Protein AF-A0A9C6T854-F1 (afdb_monomer)

Sequence (214 aa):
MSLVKNEKFYYVERGFLSQPEISPSEYARANKELSGSLHLITQLRAKQKEIDGLKSLVVECSGDKDMINMATEEMRQAIEEERRLQHLLLKSLLPKDGADERNCILEVRAGTGGEKASLFAMDIFKMYEKYAHKNGWKFEVVDIAQSDLKGYKRVPVTEKSGRVHSSAVSVAILPQADEVDVQLKNEDLKIDTYRSSGSGGQHANTTNSAVRTS

Radius of gyration: 30.91 Å; Cα contacts (8 Å, |Δi|>4): 147; chains: 1; bounding box: 69×65×92 Å

pLDDT: mean 75.17, std 16.65, range [28.41, 94.31]

Mean predicted aligned error: 16.42 Å

Organism: Arachis duranensis (NCBI:txid130453)

InterPro domains:
  IPR000352 Peptide chain release factor class I [PF00472] (178-212)
  IPR005139 Peptide chain release factor [PF03462] (25-155)
  IPR00513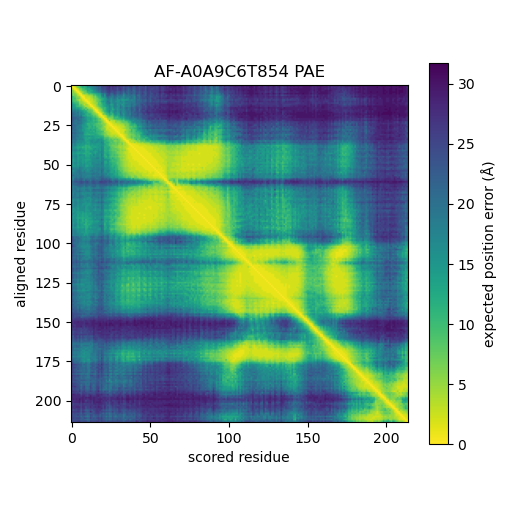9 Peptide chain release factor [SM00937] (56-159)
  IPR045853 Peptide chain release factor class I superfamily [SSF75620] (26-212)
  IPR050057 Prokaryotic/Mitochondrial Release Factor [PTHR43804] (17-212)

Secondary structure (DSSP, 8-state):
------HHHHHHHHHSSS-S---HHHHHHHHHHHHHHHHHHHHHHHHHHHHHHHHHHHHHTTT-HHHHHHHHHHHHHHHHHHHHHHHHHHHHHS---TTTTS-EEEEEEE-TTHHHHHHHHHHHHHHHHHHHHHTT-----------S-----SS-TT-TT-------EEEEEEEPPP-------GGG--EEEE---SS--TTTTTS--EEEE-

Solvent-accessible surface area (backbone atoms only — not comparable to full-atom values): 13320 Å² total; per-residue (Å²): 133,94,85,77,88,47,73,65,61,53,46,58,62,56,60,71,76,67,54,97,83,67,51,75,67,54,52,53,49,50,51,59,63,45,52,68,46,51,58,43,51,53,53,39,53,52,38,52,52,52,42,52,50,38,51,50,48,49,64,73,44,74,84,43,68,67,60,38,51,52,42,49,52,53,38,52,54,41,52,54,50,38,53,52,40,51,52,51,41,53,60,67,70,48,78,88,52,90,57,77,84,45,61,67,47,78,45,72,42,55,46,55,48,60,72,61,5,46,54,49,28,52,52,52,50,53,49,50,53,52,49,33,53,74,72,71,43,89,82,82,85,88,82,80,91,82,72,98,76,89,79,94,64,103,52,70,90,86,53,93,80,76,73,90,79,81,59,37,61,48,77,49,80,41,66,58,77,78,88,72,86,78,78,83,50,73,90,75,48,46,77,48,74,37,60,54,88,72,99,62,61,78,66,40,80,72,38,67,78,30,75,48,79,89

Structure (mmCIF, N/CA/C/O backbone):
data_AF-A0A9C6T854-F1
#
_entry.id  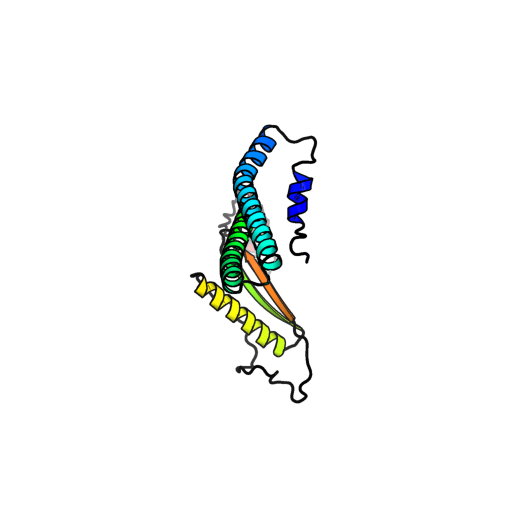 AF-A0A9C6T854-F1
#
loop_
_atom_site.group_PDB
_atom_site.id
_atom_site.type_symbol
_atom_site.label_atom_id
_atom_site.label_alt_id
_atom_site.label_comp_id
_atom_site.label_asym_id
_atom_site.label_entity_id
_atom_site.label_seq_id
_atom_site.pdbx_PDB_ins_code
_atom_site.Cartn_x
_atom_site.Cartn_y
_atom_site.Cartn_z
_atom_site.occupancy
_atom_site.B_iso_or_equiv
_atom_site.auth_seq_id
_atom_site.auth_comp_id
_ato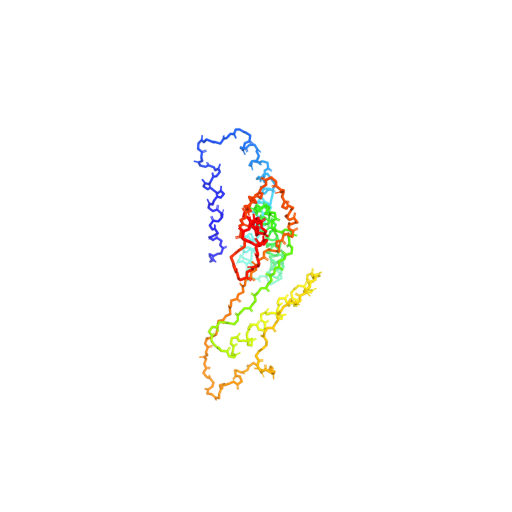m_site.auth_asym_id
_atom_site.auth_atom_id
_atom_site.pdbx_PDB_model_num
ATOM 1 N N . MET A 1 1 ? 0.880 7.503 20.961 1.00 28.41 1 MET A N 1
ATOM 2 C CA . MET A 1 1 ? 2.307 7.182 20.753 1.00 28.41 1 MET A CA 1
ATOM 3 C C . MET A 1 1 ? 2.596 7.277 19.261 1.00 28.41 1 MET A C 1
ATOM 5 O O . MET A 1 1 ? 2.148 6.437 18.502 1.00 28.41 1 MET A O 1
ATOM 9 N N . SER A 1 2 ? 3.206 8.403 18.878 1.00 40.22 2 SER A N 1
ATOM 10 C CA . SER A 1 2 ? 3.933 8.715 17.636 1.00 40.22 2 SER A CA 1
ATOM 11 C C . SER A 1 2 ? 3.763 7.779 16.427 1.00 40.22 2 SER A C 1
ATOM 13 O O . SER A 1 2 ? 4.655 6.994 16.119 1.00 40.22 2 SER A O 1
ATOM 15 N N . LEU A 1 3 ? 2.695 7.967 15.661 1.00 32.66 3 LEU A N 1
ATOM 16 C CA . LEU A 1 3 ? 2.641 7.578 14.254 1.00 32.66 3 LEU A CA 1
ATOM 17 C C . LEU A 1 3 ? 2.043 8.761 13.506 1.00 32.66 3 LEU A C 1
ATOM 19 O O . LEU A 1 3 ? 0.835 8.908 13.494 1.00 32.66 3 LEU A O 1
ATOM 23 N N . VAL A 1 4 ? 2.921 9.659 13.061 1.00 37.66 4 VAL A N 1
ATOM 24 C CA . VAL A 1 4 ? 2.891 10.536 11.868 1.00 37.66 4 VAL A CA 1
ATOM 25 C C . VAL A 1 4 ? 3.876 11.682 12.163 1.00 37.66 4 VAL A C 1
ATOM 27 O O . VAL A 1 4 ? 3.538 12.856 12.211 1.00 37.66 4 VAL A O 1
ATOM 30 N N . LYS A 1 5 ? 5.150 11.336 12.383 1.00 39.31 5 LYS A N 1
ATOM 31 C CA . LYS A 1 5 ? 6.260 12.226 12.013 1.00 39.31 5 LYS A CA 1
ATOM 32 C C . LYS A 1 5 ? 6.581 11.932 10.547 1.00 39.31 5 LYS A C 1
ATOM 34 O O . LYS A 1 5 ? 7.645 11.418 10.235 1.00 39.31 5 LYS A O 1
ATOM 39 N N . ASN A 1 6 ? 5.604 12.139 9.663 1.00 38.19 6 ASN A N 1
ATOM 40 C CA . ASN A 1 6 ? 5.854 12.054 8.229 1.00 38.19 6 ASN A CA 1
ATOM 41 C C . ASN A 1 6 ? 6.597 13.328 7.841 1.00 38.19 6 ASN A C 1
ATOM 43 O O . ASN A 1 6 ? 6.058 14.421 8.003 1.00 38.19 6 ASN A O 1
ATOM 47 N N . GLU A 1 7 ? 7.806 13.196 7.305 1.00 39.06 7 GLU A N 1
ATOM 48 C CA . GLU A 1 7 ? 8.585 14.316 6.761 1.00 39.06 7 GLU A CA 1
ATOM 49 C C . GLU A 1 7 ? 7.770 15.151 5.752 1.00 39.06 7 GLU A C 1
ATOM 51 O O . GLU A 1 7 ? 7.963 16.359 5.652 1.00 39.06 7 GLU A O 1
ATOM 56 N N . LYS A 1 8 ? 6.762 14.555 5.095 1.00 42.97 8 LYS A N 1
ATOM 57 C CA . LYS A 1 8 ? 5.822 15.259 4.207 1.00 42.97 8 LYS A CA 1
ATOM 58 C C . LYS A 1 8 ? 4.843 16.210 4.918 1.00 42.97 8 LYS A C 1
ATOM 60 O O . LYS A 1 8 ? 4.498 17.233 4.336 1.00 42.97 8 LYS A O 1
ATOM 65 N N . PHE A 1 9 ? 4.437 15.938 6.165 1.00 41.31 9 PHE A N 1
ATOM 66 C CA . PHE A 1 9 ? 3.596 16.870 6.942 1.00 41.31 9 PHE A CA 1
ATOM 67 C C . PHE A 1 9 ? 4.352 18.184 7.198 1.00 41.31 9 PHE A C 1
ATOM 69 O O . PHE A 1 9 ? 3.793 19.265 7.036 1.00 41.31 9 PHE A O 1
ATOM 76 N N . TYR A 1 10 ? 5.658 18.088 7.474 1.00 39.94 10 TYR A N 1
ATOM 77 C CA . TYR A 1 10 ? 6.538 19.249 7.617 1.00 39.94 10 TYR A CA 1
ATOM 78 C C . TYR A 1 10 ? 6.768 20.006 6.300 1.00 39.94 10 TYR A C 1
ATOM 80 O O . TYR A 1 10 ? 6.941 21.222 6.340 1.00 39.94 10 TYR A O 1
ATOM 88 N N . TYR A 1 11 ? 6.751 19.328 5.147 1.00 43.03 11 TYR A N 1
ATOM 89 C CA . TYR A 1 11 ? 6.881 19.979 3.835 1.00 43.03 11 TYR A CA 1
ATOM 90 C C . TYR A 1 11 ? 5.675 20.857 3.488 1.00 43.03 11 TYR A C 1
ATOM 92 O O . TYR A 1 11 ? 5.859 21.944 2.948 1.00 43.03 11 TYR A O 1
ATOM 100 N N . VAL A 1 12 ? 4.455 20.431 3.826 1.00 45.56 12 VAL A N 1
ATOM 101 C CA . VAL A 1 12 ? 3.246 21.237 3.584 1.00 45.56 12 VAL A CA 1
ATOM 102 C C . VAL A 1 12 ? 3.167 22.415 4.564 1.00 45.56 12 VAL A C 1
ATOM 104 O O . VAL A 1 12 ? 2.885 23.535 4.146 1.00 45.56 12 VAL A O 1
ATOM 107 N N . GLU A 1 13 ? 3.498 22.199 5.843 1.00 41.31 13 GLU A N 1
ATOM 108 C CA . GLU A 1 13 ? 3.490 23.258 6.867 1.00 41.31 13 GLU A CA 1
ATOM 109 C C . GLU A 1 13 ? 4.592 24.316 6.661 1.00 41.31 13 GLU A C 1
ATOM 111 O O . GLU A 1 13 ? 4.326 25.505 6.827 1.00 41.31 13 GLU A O 1
ATOM 116 N N . ARG A 1 14 ? 5.821 23.918 6.282 1.00 41.47 14 ARG A N 1
ATOM 117 C CA . ARG A 1 14 ? 6.957 24.851 6.105 1.00 41.47 14 ARG A CA 1
ATOM 118 C C . ARG A 1 14 ? 7.181 25.325 4.670 1.00 41.47 14 ARG A C 1
ATOM 120 O O . ARG A 1 14 ? 7.785 26.376 4.480 1.00 41.47 14 ARG A O 1
ATOM 127 N N . GLY A 1 15 ? 6.757 24.562 3.663 1.00 44.84 15 GLY A N 1
ATOM 128 C CA . GLY A 1 15 ? 7.054 24.859 2.258 1.00 44.84 15 GLY A CA 1
ATOM 129 C C . GLY A 1 15 ? 6.144 25.920 1.645 1.00 44.84 15 GLY A C 1
ATOM 130 O O . GLY A 1 15 ? 6.621 26.743 0.875 1.00 44.84 15 GLY A O 1
ATOM 131 N N . PHE A 1 16 ? 4.859 25.939 2.019 1.00 43.56 16 PHE A N 1
ATOM 132 C CA . PHE A 1 16 ? 3.847 26.779 1.359 1.00 43.56 16 PHE A CA 1
ATOM 133 C C . PHE A 1 16 ? 3.324 27.955 2.192 1.00 43.56 16 PHE A C 1
ATOM 135 O O . PHE A 1 16 ? 2.753 28.878 1.631 1.00 43.56 16 PHE A O 1
ATOM 142 N N . LEU A 1 17 ? 3.489 27.957 3.517 1.00 42.47 17 LEU A N 1
ATOM 143 C CA . LEU A 1 17 ? 2.963 29.034 4.375 1.00 42.47 17 LEU A CA 1
ATOM 144 C C . LEU A 1 17 ? 4.050 29.974 4.914 1.00 42.47 17 LEU A C 1
ATOM 146 O O . LEU A 1 17 ? 3.732 30.981 5.539 1.00 42.47 17 LEU A O 1
ATOM 150 N N . SER A 1 18 ? 5.330 29.661 4.684 1.00 44.03 18 SER A N 1
ATOM 151 C CA . SER A 1 18 ? 6.473 30.412 5.230 1.00 44.03 18 SER A CA 1
ATOM 152 C C . SER A 1 18 ? 7.366 31.060 4.168 1.00 44.03 18 SER A C 1
ATOM 154 O O . SER A 1 18 ? 8.373 31.668 4.527 1.00 44.03 18 SER A O 1
ATOM 156 N N . GLN A 1 19 ? 7.033 30.939 2.878 1.00 47.44 19 GLN A N 1
ATOM 157 C CA . GLN A 1 19 ? 7.789 31.592 1.809 1.00 47.44 19 GLN A CA 1
ATOM 158 C C . GLN A 1 19 ? 7.191 32.978 1.507 1.00 47.44 19 GLN A C 1
ATOM 160 O O . GLN A 1 19 ? 6.014 33.061 1.160 1.00 47.44 19 GLN A O 1
ATOM 165 N N . PRO A 1 20 ? 7.968 34.071 1.629 1.00 50.12 20 PRO A N 1
ATOM 166 C CA . PRO A 1 20 ? 7.482 35.436 1.401 1.00 50.12 20 PRO A CA 1
ATOM 167 C C . PRO A 1 20 ? 7.221 35.787 -0.080 1.00 50.12 20 PRO A C 1
ATOM 169 O O . PRO A 1 20 ? 6.776 36.893 -0.364 1.00 50.12 20 PRO A O 1
ATOM 172 N N . GLU A 1 21 ? 7.454 34.860 -1.014 1.00 49.59 21 GLU A N 1
ATOM 173 C CA . GLU A 1 21 ? 7.415 35.064 -2.474 1.00 49.59 21 GLU A CA 1
ATOM 174 C C . GLU A 1 21 ? 6.460 34.056 -3.149 1.00 49.59 21 GLU A C 1
ATOM 176 O O . GLU A 1 21 ? 6.841 33.340 -4.069 1.00 49.59 21 GLU A O 1
ATOM 181 N N . ILE A 1 22 ? 5.217 33.929 -2.669 1.00 54.56 22 ILE A N 1
ATOM 182 C CA . ILE A 1 22 ? 4.202 33.102 -3.347 1.00 54.56 22 ILE A CA 1
ATOM 183 C C . ILE A 1 22 ? 3.337 34.004 -4.218 1.00 54.56 22 ILE A C 1
ATOM 185 O O . ILE A 1 22 ? 2.685 34.934 -3.739 1.00 54.56 22 ILE A O 1
ATOM 189 N N . SER A 1 23 ? 3.315 33.704 -5.515 1.00 63.16 23 SER A N 1
ATOM 190 C CA . SER A 1 23 ? 2.462 34.377 -6.491 1.00 63.16 23 SER A CA 1
ATOM 191 C C . SER A 1 23 ? 0.982 34.302 -6.066 1.00 63.16 23 SER A C 1
ATOM 193 O O . SER A 1 23 ? 0.523 33.237 -5.640 1.00 63.16 23 SER A O 1
ATOM 195 N N . PRO A 1 24 ? 0.172 35.367 -6.242 1.00 58.12 24 PRO A N 1
ATOM 196 C CA . PRO A 1 24 ? -1.266 35.333 -5.947 1.00 58.12 24 PRO A CA 1
ATOM 197 C C . PRO A 1 24 ? -2.013 34.163 -6.616 1.00 58.12 24 PRO A C 1
ATOM 199 O O . PRO A 1 24 ? -2.989 33.649 -6.070 1.00 58.12 24 PRO A O 1
ATOM 202 N N . SER A 1 25 ? -1.526 33.702 -7.775 1.00 60.81 25 SER A N 1
ATOM 203 C CA . SER A 1 25 ? -2.039 32.530 -8.496 1.00 60.81 25 SER A CA 1
ATOM 204 C C . SER A 1 25 ? -1.729 31.210 -7.776 1.00 60.81 25 SER A C 1
ATOM 206 O O . SER A 1 25 ? -2.578 30.321 -7.711 1.00 60.81 25 SER A O 1
ATOM 208 N N . GLU A 1 26 ? -0.526 31.066 -7.222 1.00 55.47 26 GLU A N 1
ATOM 209 C CA . GLU A 1 26 ? -0.110 29.863 -6.490 1.00 55.47 26 GLU A CA 1
ATOM 210 C C . GLU A 1 26 ? -0.803 29.772 -5.129 1.00 55.47 26 GLU A C 1
ATOM 212 O O . GLU A 1 26 ? -1.256 28.694 -4.749 1.00 55.47 26 GLU A O 1
ATOM 217 N N . TYR A 1 27 ? -1.007 30.906 -4.452 1.00 57.09 27 TYR A N 1
ATOM 218 C CA . TYR A 1 27 ? -1.785 30.973 -3.214 1.00 57.09 27 TYR A CA 1
ATOM 219 C C . TYR A 1 27 ? -3.260 30.603 -3.441 1.00 57.09 27 TYR A C 1
ATOM 221 O O . TYR A 1 27 ? -3.843 29.821 -2.687 1.00 57.09 27 TYR A O 1
ATOM 229 N N . ALA A 1 28 ? -3.871 31.109 -4.519 1.00 56.75 28 ALA A N 1
ATOM 230 C CA . ALA A 1 28 ? -5.238 30.753 -4.895 1.00 56.75 28 ALA A CA 1
ATOM 231 C C . ALA A 1 28 ? -5.377 29.258 -5.239 1.00 56.75 28 ALA A C 1
ATOM 233 O O . ALA A 1 28 ? -6.367 28.627 -4.860 1.00 56.75 28 ALA A O 1
ATOM 234 N N . ARG A 1 29 ? -4.378 28.672 -5.912 1.00 57.00 29 ARG A N 1
ATOM 235 C CA . ARG A 1 29 ? -4.335 27.238 -6.229 1.00 57.00 29 ARG A CA 1
ATOM 236 C C . ARG A 1 29 ? -4.170 26.380 -4.974 1.00 57.00 29 ARG A C 1
ATOM 238 O O . ARG A 1 29 ? -4.964 25.463 -4.779 1.00 57.00 29 ARG A O 1
ATOM 245 N N . ALA A 1 30 ? -3.229 26.725 -4.097 1.00 55.66 30 ALA A N 1
ATOM 246 C CA . ALA A 1 30 ? -3.005 26.032 -2.831 1.00 55.66 30 ALA A CA 1
ATOM 247 C C . ALA A 1 30 ? -4.242 26.092 -1.920 1.00 55.66 30 ALA A C 1
ATOM 249 O O . ALA A 1 30 ? -4.645 25.072 -1.371 1.00 55.66 30 ALA A O 1
ATOM 250 N N . ASN A 1 31 ? -4.921 27.242 -1.822 1.00 56.31 31 ASN A N 1
ATOM 251 C CA . ASN A 1 31 ? -6.173 27.363 -1.064 1.00 56.31 31 ASN A CA 1
ATOM 252 C C . ASN A 1 31 ? -7.331 26.570 -1.681 1.00 56.31 31 ASN A C 1
ATOM 254 O O . ASN A 1 31 ? -8.158 26.022 -0.951 1.00 56.31 31 ASN A O 1
ATOM 258 N N . LYS A 1 32 ? -7.398 26.475 -3.014 1.00 61.19 32 LYS A N 1
ATOM 259 C CA . LYS A 1 32 ? -8.383 25.635 -3.708 1.00 61.19 32 LYS A CA 1
ATOM 260 C C . LYS A 1 32 ? -8.130 24.145 -3.454 1.00 61.19 32 LYS A C 1
ATOM 262 O O . LYS A 1 32 ? -9.085 23.396 -3.274 1.00 61.19 32 LYS A O 1
ATOM 267 N N . GLU A 1 33 ? -6.867 23.730 -3.389 1.00 59.69 33 GLU A N 1
ATOM 268 C CA . GLU A 1 33 ? -6.465 22.359 -3.046 1.00 59.69 33 GLU A CA 1
ATOM 269 C C . GLU A 1 33 ? -6.682 22.052 -1.547 1.00 59.69 33 GLU A C 1
ATOM 271 O O . GLU A 1 33 ? -7.177 20.979 -1.197 1.00 59.69 33 GLU A O 1
ATOM 276 N N . LEU A 1 34 ? -6.440 23.017 -0.651 1.00 61.50 34 LEU A N 1
ATOM 277 C CA . LEU A 1 34 ? -6.706 22.886 0.789 1.00 61.50 34 LEU A CA 1
ATOM 278 C C . LEU A 1 34 ? -8.204 22.878 1.129 1.00 61.50 34 LEU A C 1
ATOM 280 O O . LEU A 1 34 ? -8.606 22.222 2.090 1.00 61.50 34 LEU A O 1
ATOM 284 N N . SER A 1 35 ? -9.034 23.577 0.349 1.00 60.84 35 SER A N 1
ATOM 285 C CA . SER A 1 35 ? -10.483 23.716 0.563 1.00 60.84 35 SER A CA 1
ATOM 286 C C . SER A 1 35 ? -11.199 22.369 0.734 1.00 60.84 35 SER A C 1
ATOM 288 O O . SER A 1 35 ? -11.994 22.213 1.663 1.00 60.84 35 SER A O 1
ATOM 290 N N . GLY A 1 36 ? -10.866 21.371 -0.094 1.00 64.31 36 GLY A N 1
ATOM 291 C CA . GLY A 1 36 ? -11.432 20.021 0.018 1.00 64.31 36 GLY A CA 1
ATOM 292 C C . GLY A 1 36 ? -11.017 19.296 1.304 1.00 64.31 36 GLY A C 1
ATOM 293 O O . GLY A 1 36 ? -11.815 18.581 1.910 1.00 64.31 36 GLY A O 1
ATOM 294 N N . SER A 1 37 ? -9.796 19.551 1.777 1.00 71.31 37 SER A N 1
ATOM 295 C CA . SER A 1 37 ? -9.245 18.950 2.997 1.00 71.31 37 SER A CA 1
ATOM 296 C C . SER A 1 37 ? -9.799 19.596 4.274 1.00 71.31 37 SER A C 1
ATOM 298 O O . SER A 1 37 ? -9.938 18.920 5.293 1.00 71.31 37 SER A O 1
ATOM 300 N N . LEU A 1 38 ? -10.186 20.879 4.236 1.00 77.19 38 LEU A N 1
ATOM 301 C CA . LEU A 1 38 ? -10.758 21.591 5.390 1.00 77.19 38 LEU A CA 1
ATOM 302 C C . LEU A 1 38 ? -12.078 20.978 5.871 1.00 77.19 38 LEU A C 1
ATOM 304 O O . LEU A 1 38 ? -12.301 20.873 7.077 1.00 77.19 38 LEU A O 1
ATOM 308 N N . HIS A 1 39 ? -12.938 20.534 4.952 1.00 81.88 39 HIS A N 1
ATOM 309 C CA . HIS A 1 39 ? -14.187 19.865 5.319 1.00 81.88 39 HIS A CA 1
ATOM 310 C C . HIS A 1 39 ? -13.925 18.556 6.080 1.00 81.88 39 HIS A C 1
ATOM 312 O O . HIS A 1 39 ? -14.524 18.323 7.131 1.00 81.88 39 HIS A O 1
ATOM 318 N N . LEU A 1 40 ? -12.973 17.749 5.597 1.00 82.06 40 LEU A N 1
ATOM 319 C CA . LEU A 1 40 ? -12.558 16.499 6.239 1.00 82.06 40 LEU A CA 1
ATOM 320 C C . LEU A 1 40 ? -11.932 16.747 7.617 1.00 82.06 40 LEU A C 1
ATOM 322 O O . LEU A 1 40 ? -12.233 16.026 8.563 1.00 82.06 40 LEU A O 1
ATOM 326 N N . ILE A 1 41 ? -11.121 17.800 7.761 1.00 81.31 41 ILE A N 1
ATOM 327 C CA . ILE A 1 41 ? -10.541 18.204 9.051 1.00 81.31 41 ILE A CA 1
ATOM 328 C C . ILE A 1 41 ? -11.638 18.593 10.049 1.00 81.31 41 ILE A C 1
ATOM 330 O O . ILE A 1 41 ? -11.578 18.187 11.210 1.00 81.31 41 ILE A O 1
ATOM 334 N N . THR A 1 42 ? -12.648 19.356 9.623 1.00 86.19 42 THR A N 1
ATOM 335 C CA . THR A 1 42 ? -13.768 19.737 10.498 1.00 86.19 42 THR A CA 1
ATOM 336 C C . THR A 1 42 ? -14.577 18.515 10.935 1.00 86.19 42 THR A C 1
ATOM 338 O O . THR A 1 42 ? -14.862 18.380 12.125 1.00 86.19 42 THR A O 1
ATOM 341 N N . GLN A 1 43 ? -14.898 17.601 10.013 1.00 88.12 43 GLN A N 1
ATOM 342 C CA . GLN A 1 43 ? -15.592 16.352 10.345 1.00 88.12 43 GLN A CA 1
ATOM 343 C C . GLN A 1 43 ? -14.780 15.487 11.316 1.00 88.12 43 GLN A C 1
ATOM 345 O O . GLN A 1 43 ? -15.322 14.991 12.303 1.00 88.12 43 GLN A O 1
ATOM 350 N N . LEU A 1 44 ? -13.472 15.358 11.076 1.00 86.44 44 LEU A N 1
ATOM 351 C CA . LEU A 1 44 ? -12.579 14.592 11.936 1.00 86.44 44 LEU A CA 1
ATOM 352 C C . LEU A 1 44 ? -12.533 15.175 13.351 1.00 86.44 44 LEU A C 1
ATOM 354 O O . LEU A 1 44 ? -12.702 14.444 14.320 1.00 86.44 44 LEU A O 1
ATOM 358 N N . ARG A 1 45 ? -12.377 16.499 13.483 1.00 84.81 45 ARG A N 1
ATOM 359 C CA . ARG A 1 45 ? -12.390 17.184 14.787 1.00 84.81 45 ARG A CA 1
ATOM 360 C C . ARG A 1 45 ? -13.714 17.004 15.526 1.00 84.81 45 ARG A C 1
ATOM 362 O O . ARG A 1 45 ? -13.703 16.834 16.743 1.00 84.81 45 ARG A O 1
ATOM 369 N N . ALA A 1 46 ? -14.841 17.032 14.812 1.00 90.00 46 ALA A N 1
ATOM 370 C CA . ALA A 1 46 ? -16.150 16.774 15.405 1.00 90.00 46 ALA A CA 1
ATOM 371 C C . ALA A 1 46 ? -16.240 15.342 15.956 1.00 90.00 46 ALA A C 1
ATOM 373 O O . ALA A 1 46 ? -16.635 15.166 17.107 1.00 90.00 46 ALA A O 1
ATOM 374 N N . LYS A 1 47 ? -15.783 14.344 15.187 1.00 89.88 47 LYS A N 1
ATOM 375 C CA . LYS A 1 47 ? -15.726 12.944 15.634 1.00 89.88 47 LYS A CA 1
ATOM 376 C C . LYS A 1 47 ? -14.760 12.730 16.799 1.00 89.88 47 LYS A C 1
ATOM 378 O O . LYS A 1 47 ? -15.099 12.023 17.739 1.00 89.88 47 LYS A O 1
ATOM 383 N N . GLN A 1 48 ? -13.609 13.402 16.801 1.00 87.19 48 GLN A N 1
ATOM 384 C CA . GLN A 1 48 ? -12.667 13.388 17.925 1.00 87.19 48 GLN A CA 1
ATOM 385 C C . GLN A 1 48 ? -13.341 13.874 19.218 1.00 87.19 48 GLN A C 1
ATOM 387 O O . GLN A 1 48 ? -13.240 13.234 20.260 1.00 87.19 48 GLN A O 1
ATOM 392 N N . LYS A 1 49 ? -14.081 14.988 19.124 1.00 91.38 49 LYS A N 1
ATOM 393 C CA . LYS A 1 49 ? -14.810 15.577 20.251 1.00 91.38 49 LYS A CA 1
ATOM 394 C C . LYS A 1 49 ? -15.942 14.672 20.746 1.00 91.38 49 LYS A C 1
ATOM 396 O O . LYS A 1 49 ? -16.158 14.586 21.949 1.00 91.38 49 LYS A O 1
ATOM 401 N N . GLU A 1 50 ? -16.649 14.007 19.837 1.00 92.75 50 GLU A N 1
ATOM 402 C CA . GLU A 1 50 ? -17.681 13.012 20.158 1.00 92.75 50 GLU A CA 1
ATOM 403 C C . GLU A 1 50 ? -17.088 11.825 20.928 1.00 92.75 50 GLU A C 1
ATOM 405 O O . GLU A 1 50 ? -17.573 11.490 22.005 1.00 92.75 50 GLU A O 1
ATOM 410 N N . ILE A 1 51 ? -15.981 11.257 20.439 1.00 91.00 51 ILE A N 1
ATOM 411 C CA . ILE A 1 51 ? -15.259 10.168 21.111 1.00 91.00 51 ILE A CA 1
ATOM 412 C C . ILE A 1 51 ? -14.796 10.594 22.505 1.00 91.00 51 ILE A C 1
ATOM 414 O O . ILE A 1 51 ? -14.928 9.827 23.458 1.00 91.00 51 ILE A O 1
ATOM 418 N N . ASP A 1 52 ? -14.246 11.799 22.646 1.00 90.19 52 ASP A N 1
ATOM 419 C CA . ASP A 1 52 ? -13.787 12.291 23.944 1.00 90.19 52 ASP A CA 1
ATOM 420 C C . ASP A 1 52 ? -14.956 12.534 24.911 1.00 90.19 52 ASP A C 1
ATOM 422 O O . ASP A 1 52 ? -14.839 12.206 26.091 1.00 90.19 52 ASP A O 1
ATOM 426 N N . GLY A 1 53 ? -16.109 12.998 24.418 1.00 91.50 53 GLY A N 1
ATOM 427 C CA . GLY A 1 53 ? -17.343 13.078 25.203 1.00 91.50 53 GLY A CA 1
ATOM 428 C C . GLY A 1 53 ? -17.831 11.707 25.682 1.00 91.50 53 GLY A C 1
ATOM 429 O O . GLY A 1 53 ? -18.134 11.541 26.862 1.00 91.50 53 GLY A O 1
ATOM 430 N N . LEU A 1 54 ? -17.832 10.704 24.798 1.00 90.31 54 LEU A N 1
ATOM 431 C CA . LEU A 1 54 ? -18.202 9.324 25.133 1.00 90.31 54 LEU A CA 1
ATOM 432 C C . LEU A 1 54 ? -17.235 8.699 26.148 1.00 90.31 54 LEU A C 1
ATOM 434 O O . LEU A 1 54 ? -17.664 7.970 27.039 1.00 90.31 54 LEU A O 1
ATOM 438 N N . LYS A 1 55 ? -15.932 9.002 26.067 1.00 89.31 55 LYS A N 1
ATOM 439 C CA . LYS A 1 55 ? -14.947 8.550 27.067 1.00 89.31 55 LYS A CA 1
ATOM 440 C C . LYS A 1 55 ? -15.241 9.134 28.441 1.00 89.31 55 LYS A C 1
ATOM 442 O O . LYS A 1 55 ? -15.228 8.385 29.414 1.00 89.31 55 LYS A O 1
ATOM 447 N N . SER A 1 56 ? -15.508 10.437 28.519 1.00 89.94 56 SER A N 1
ATOM 448 C CA . SER A 1 56 ? -15.877 11.080 29.783 1.00 89.94 56 SER A CA 1
ATOM 449 C C . SER A 1 56 ? -17.149 10.462 30.360 1.00 89.94 56 SER A C 1
ATOM 451 O O . SER A 1 56 ? -17.168 10.118 31.537 1.00 89.94 56 SER A O 1
ATOM 453 N N . LEU A 1 57 ? -18.156 10.200 29.522 1.00 86.50 57 LEU A N 1
ATOM 454 C CA . LEU A 1 57 ? -19.408 9.565 29.938 1.00 86.50 57 LEU A CA 1
ATOM 455 C C . LEU A 1 57 ? -19.189 8.161 30.529 1.00 86.50 57 LEU A C 1
ATOM 457 O O . LEU A 1 57 ? -19.746 7.837 31.573 1.00 86.50 57 LEU A O 1
ATOM 461 N N . VAL A 1 58 ? -18.337 7.337 29.910 1.00 85.88 58 VAL A N 1
ATOM 462 C CA . VAL A 1 58 ? -17.999 5.997 30.428 1.00 85.88 58 VAL A CA 1
ATOM 463 C C . VAL A 1 58 ? -17.288 6.072 31.786 1.00 85.88 58 VAL A C 1
ATOM 465 O O . VAL A 1 58 ? -17.506 5.215 32.642 1.00 85.88 58 VAL A O 1
ATOM 468 N N . VAL A 1 59 ? -16.447 7.087 32.001 1.00 85.81 59 VAL A N 1
ATOM 469 C CA . VAL A 1 59 ? -15.737 7.291 33.274 1.00 85.81 59 VAL A CA 1
ATOM 470 C C . VAL A 1 59 ? -16.681 7.803 34.367 1.00 85.81 59 VAL A C 1
ATOM 472 O O . VAL A 1 59 ? -16.608 7.343 35.507 1.00 85.81 59 VAL A O 1
ATOM 475 N N . GLU A 1 60 ? -17.579 8.729 34.032 1.00 84.88 60 GLU A N 1
ATOM 476 C CA . GLU A 1 60 ? -18.522 9.347 34.971 1.00 84.88 60 GLU A CA 1
ATOM 477 C C . GLU A 1 60 ? -19.665 8.394 35.367 1.00 84.88 60 GLU A C 1
ATOM 479 O O . GLU A 1 60 ? -20.073 8.362 36.529 1.00 84.88 60 GLU A O 1
ATOM 484 N N . CYS A 1 61 ? -20.132 7.544 34.449 1.00 73.69 61 CYS A N 1
ATOM 485 C CA . CYS A 1 61 ? -21.259 6.628 34.655 1.00 73.69 61 CYS A CA 1
ATOM 486 C C . CYS A 1 61 ? -20.835 5.208 35.075 1.00 73.69 61 CYS A C 1
ATOM 488 O O . CYS A 1 61 ? -21.432 4.221 34.653 1.00 73.69 61 CYS A O 1
ATOM 490 N N . SER A 1 62 ? -19.838 5.089 35.958 1.00 67.06 62 SER A N 1
ATOM 491 C CA . SER A 1 62 ? -19.243 3.810 36.408 1.00 67.06 62 SER A CA 1
ATOM 492 C C . SER A 1 62 ? -20.196 2.801 37.091 1.00 67.06 62 SER A C 1
ATOM 494 O O . SER A 1 62 ? -19.794 1.666 37.355 1.00 67.06 62 SER A O 1
ATOM 496 N N . GLY A 1 63 ? -21.447 3.183 37.378 1.00 71.88 63 GLY A N 1
ATOM 497 C CA . GLY A 1 63 ? -22.438 2.359 38.083 1.00 71.88 63 GLY A CA 1
ATOM 498 C C . GLY A 1 63 ? -23.537 1.727 37.218 1.00 71.88 63 GLY A C 1
ATOM 499 O O . GLY A 1 63 ? -24.197 0.802 37.689 1.00 71.88 63 GLY A O 1
ATOM 500 N N . ASP A 1 64 ? -23.736 2.183 35.978 1.00 85.38 64 ASP A N 1
ATOM 501 C CA . ASP A 1 64 ? -24.820 1.717 35.101 1.00 85.38 64 ASP A CA 1
ATOM 502 C C . ASP A 1 64 ? -24.255 0.916 33.919 1.00 85.38 64 ASP A C 1
ATOM 504 O O . ASP A 1 64 ? -23.715 1.461 32.955 1.00 85.38 64 ASP A O 1
ATOM 508 N N . LYS A 1 65 ? -24.366 -0.415 34.006 1.00 84.19 65 LYS A N 1
ATOM 509 C CA . LYS A 1 65 ? -23.831 -1.335 32.994 1.00 84.19 65 LYS A CA 1
ATOM 510 C C . LYS A 1 65 ? -24.496 -1.174 31.630 1.00 84.19 65 LYS A C 1
ATOM 512 O O . LYS A 1 65 ? -23.815 -1.351 30.622 1.00 84.19 65 LYS A O 1
ATOM 517 N N . ASP A 1 66 ? -25.784 -0.850 31.585 1.00 85.88 66 ASP A N 1
ATOM 518 C CA . ASP A 1 66 ? -26.505 -0.715 30.321 1.00 85.88 66 ASP A CA 1
ATOM 519 C C . ASP A 1 66 ? -26.084 0.579 29.617 1.00 85.88 66 ASP A C 1
ATOM 521 O O . ASP A 1 66 ? -25.809 0.573 28.415 1.00 85.88 66 ASP A O 1
ATOM 525 N N . MET A 1 67 ? -25.904 1.660 30.381 1.00 82.44 67 MET A N 1
ATOM 526 C CA . MET A 1 67 ? -25.372 2.929 29.877 1.00 82.44 67 MET A CA 1
ATOM 527 C C . MET A 1 67 ? -23.928 2.809 29.376 1.00 82.44 67 MET A C 1
ATOM 529 O O . MET A 1 67 ? -23.606 3.312 28.300 1.00 82.44 67 MET A O 1
ATOM 533 N N . ILE A 1 68 ? -23.065 2.092 30.105 1.00 86.81 68 ILE A N 1
ATOM 534 C CA . ILE A 1 68 ? -21.681 1.829 29.681 1.00 86.81 68 ILE A CA 1
ATOM 535 C C . ILE A 1 68 ? -21.656 1.022 28.380 1.00 86.81 68 ILE A C 1
ATOM 537 O O . ILE A 1 68 ? -20.884 1.346 27.476 1.00 86.81 68 ILE A O 1
ATOM 541 N N . ASN A 1 69 ? -22.491 -0.013 28.259 1.00 88.44 69 ASN A N 1
ATOM 542 C CA . ASN A 1 69 ? -22.546 -0.838 27.052 1.00 88.44 69 ASN A CA 1
ATOM 543 C C . ASN A 1 69 ? -22.988 -0.023 25.829 1.00 88.44 69 ASN A C 1
ATOM 545 O O . ASN A 1 69 ? -22.367 -0.134 24.771 1.00 88.44 69 ASN A O 1
ATOM 549 N N . MET A 1 70 ? -24.003 0.835 25.983 1.00 87.00 70 MET A N 1
ATOM 550 C CA . MET A 1 70 ? -24.459 1.734 24.917 1.00 87.00 70 MET A CA 1
ATOM 551 C C . MET A 1 70 ? -23.364 2.726 24.505 1.00 87.00 70 MET A C 1
ATOM 553 O O . MET A 1 70 ? -23.012 2.796 23.329 1.00 87.00 70 MET A O 1
ATOM 557 N N . ALA A 1 71 ? -22.748 3.414 25.471 1.00 88.56 71 ALA A N 1
ATOM 558 C CA . ALA A 1 71 ? -21.671 4.366 25.202 1.00 88.56 71 ALA A CA 1
ATOM 559 C C . ALA A 1 71 ? -20.437 3.699 24.565 1.00 88.56 71 ALA A C 1
ATOM 561 O O . ALA A 1 71 ? -19.759 4.299 23.732 1.00 88.56 71 ALA A O 1
ATOM 562 N N . THR A 1 72 ? -20.147 2.444 24.923 1.00 88.75 72 THR A N 1
ATOM 563 C CA . THR A 1 72 ? -19.033 1.677 24.344 1.00 88.75 72 THR A CA 1
ATOM 564 C C . THR A 1 72 ? -19.295 1.311 22.883 1.00 88.75 72 THR A C 1
ATOM 566 O O . THR A 1 72 ? -18.382 1.419 22.064 1.00 88.75 72 THR A O 1
ATOM 569 N N . GLU A 1 73 ? -20.519 0.911 22.529 1.00 92.06 73 GLU A N 1
ATOM 570 C CA . GLU A 1 73 ? -20.866 0.598 21.137 1.00 92.06 73 GLU A CA 1
ATOM 571 C C . GLU A 1 73 ? -20.894 1.859 20.263 1.00 92.06 73 GLU A C 1
ATOM 573 O O . GLU A 1 73 ? -20.326 1.860 19.169 1.00 92.06 73 GLU A O 1
ATOM 578 N N . GLU A 1 74 ? -21.455 2.963 20.763 1.00 92.94 74 GLU A N 1
ATOM 579 C CA . GLU A 1 74 ? -21.392 4.261 20.077 1.00 92.94 74 GLU A CA 1
ATOM 580 C C . GLU A 1 74 ? -19.941 4.714 19.875 1.00 92.94 74 GLU A C 1
ATOM 582 O O . GLU A 1 74 ? -19.551 5.124 18.780 1.00 92.94 74 GLU A O 1
ATOM 587 N N . MET A 1 75 ? -19.096 4.558 20.899 1.00 90.31 75 MET A N 1
ATOM 588 C CA . MET A 1 75 ? -17.673 4.876 20.803 1.00 90.31 75 MET A CA 1
ATOM 589 C C . MET A 1 75 ? -16.969 4.000 19.763 1.00 90.31 75 MET A C 1
ATOM 591 O O . MET A 1 75 ? -16.132 4.501 19.011 1.00 90.31 75 MET A O 1
ATOM 595 N N . ARG A 1 76 ? -17.312 2.709 19.676 1.00 92.44 76 ARG A N 1
ATOM 596 C CA . ARG A 1 76 ? -16.764 1.782 18.675 1.00 92.44 76 ARG A CA 1
ATOM 597 C C . ARG A 1 76 ? -17.045 2.278 17.256 1.00 92.44 76 ARG A C 1
ATOM 599 O O . ARG A 1 76 ? -16.125 2.342 16.440 1.00 92.44 76 ARG A O 1
ATOM 606 N N . GLN A 1 77 ? -18.287 2.674 16.989 1.00 94.31 77 GLN A N 1
ATOM 607 C CA . GLN A 1 77 ? -18.709 3.209 15.693 1.00 94.31 77 GLN A CA 1
ATOM 608 C C . GLN A 1 77 ? -18.038 4.553 15.391 1.00 94.31 77 GLN A C 1
ATOM 610 O O . GLN A 1 77 ? -17.538 4.763 14.285 1.00 94.31 77 GLN A O 1
ATOM 615 N N . ALA A 1 78 ? -17.957 5.443 16.383 1.00 91.69 78 ALA A N 1
ATOM 616 C CA . ALA A 1 78 ? -17.291 6.730 16.233 1.00 91.69 78 ALA A CA 1
ATOM 617 C C . ALA A 1 78 ? -15.794 6.570 15.910 1.00 91.69 78 ALA A C 1
ATOM 619 O O . ALA A 1 78 ? -15.283 7.290 15.054 1.00 91.69 78 ALA A O 1
ATOM 620 N N . ILE A 1 79 ? -15.107 5.593 16.518 1.00 90.12 79 ILE A N 1
ATOM 621 C CA . ILE A 1 79 ? -13.699 5.263 16.228 1.00 90.12 79 ILE A CA 1
ATOM 622 C C . ILE A 1 79 ? -13.530 4.682 14.816 1.00 90.12 79 ILE A C 1
ATOM 624 O O . ILE A 1 79 ? -12.561 5.009 14.125 1.00 90.12 79 ILE A O 1
ATOM 628 N N . GLU A 1 80 ? -14.432 3.805 14.367 1.00 92.69 80 GLU A N 1
ATOM 629 C CA . GLU A 1 80 ? -14.397 3.281 12.992 1.00 92.69 80 GLU A CA 1
ATOM 630 C C . GLU A 1 80 ? -14.559 4.409 11.965 1.00 92.69 80 GLU A C 1
ATOM 632 O O . GLU A 1 80 ? -13.804 4.476 10.989 1.00 92.69 80 GLU A O 1
ATOM 637 N N . GLU A 1 81 ? -15.471 5.344 12.224 1.00 91.38 81 GLU A N 1
ATOM 638 C CA . GLU A 1 81 ? -15.704 6.496 11.357 1.00 91.38 81 GLU A CA 1
ATOM 639 C C . GLU A 1 81 ? -14.554 7.513 11.407 1.00 91.38 81 GLU A C 1
ATOM 641 O O . GLU A 1 81 ? -14.136 8.026 10.368 1.00 91.38 81 GLU A O 1
ATOM 646 N N . GLU A 1 82 ? -13.964 7.753 12.581 1.00 88.00 82 GLU A N 1
ATOM 647 C CA . GLU A 1 82 ? -12.747 8.558 12.728 1.00 88.00 82 GLU A CA 1
ATOM 648 C C . GLU A 1 82 ? -11.615 7.993 11.859 1.00 88.00 82 GLU A C 1
ATOM 650 O O . GLU A 1 82 ? -11.001 8.727 11.084 1.00 88.00 82 GLU A O 1
ATOM 655 N N . ARG A 1 83 ? -11.374 6.675 11.914 1.00 84.69 83 ARG A N 1
ATOM 656 C CA . ARG A 1 83 ? -10.362 6.008 11.076 1.00 84.69 83 ARG A CA 1
ATOM 657 C C . ARG A 1 83 ? -10.646 6.184 9.589 1.00 84.69 83 ARG A C 1
ATOM 659 O O . ARG A 1 83 ? -9.718 6.423 8.812 1.00 84.69 83 ARG A O 1
ATOM 666 N N . ARG A 1 84 ? -11.914 6.089 9.182 1.00 89.19 84 ARG A N 1
ATOM 667 C CA . ARG A 1 84 ? -12.334 6.313 7.793 1.00 89.19 84 ARG A CA 1
ATOM 668 C C . ARG A 1 84 ? -12.031 7.746 7.349 1.00 89.19 84 ARG A C 1
ATOM 670 O O . ARG A 1 84 ? -11.445 7.942 6.284 1.00 89.19 84 ARG A O 1
ATOM 677 N N . LEU A 1 85 ? -12.372 8.738 8.171 1.00 84.31 85 LEU A N 1
ATOM 678 C CA . LEU A 1 85 ? -12.114 10.155 7.899 1.00 84.31 85 LEU A CA 1
ATOM 679 C C . LEU A 1 85 ? -10.617 10.478 7.864 1.00 84.31 85 LEU A C 1
ATOM 681 O O . LEU A 1 85 ? -10.178 11.203 6.973 1.00 84.31 85 LEU A O 1
ATOM 685 N N . GLN A 1 86 ? -9.816 9.898 8.763 1.00 80.62 86 GLN A N 1
ATOM 686 C CA . GLN A 1 86 ? -8.354 10.017 8.730 1.00 80.62 86 GLN A CA 1
ATOM 687 C C . GLN A 1 86 ? -7.777 9.459 7.430 1.00 80.62 86 GLN A C 1
ATOM 689 O O . GLN A 1 86 ? -6.921 10.094 6.817 1.00 80.62 86 GLN A O 1
ATOM 694 N N . HIS A 1 87 ? -8.259 8.296 6.986 1.00 79.69 87 HIS A N 1
ATOM 695 C CA . HIS A 1 87 ? -7.816 7.691 5.733 1.00 79.69 87 HIS A CA 1
ATOM 696 C C . HIS A 1 87 ? -8.159 8.569 4.522 1.00 79.69 87 HIS A C 1
ATOM 698 O O . HIS A 1 87 ? -7.314 8.782 3.652 1.00 79.69 87 HIS A O 1
ATOM 704 N N . LEU A 1 88 ? -9.373 9.125 4.483 1.00 82.19 88 LEU A N 1
ATOM 705 C CA . LEU A 1 88 ? -9.794 10.045 3.424 1.00 82.19 88 LEU A CA 1
ATOM 706 C C . LEU A 1 88 ? -8.988 11.343 3.423 1.00 82.19 88 LEU A C 1
ATOM 708 O O . LEU A 1 88 ? -8.565 11.790 2.359 1.00 82.19 88 LEU A O 1
ATOM 712 N N . LEU A 1 89 ? -8.746 11.922 4.601 1.00 80.81 89 LEU A N 1
ATOM 713 C CA . LEU A 1 89 ? -7.919 13.115 4.738 1.00 80.81 89 LEU A CA 1
ATOM 714 C C . LEU A 1 89 ? -6.499 12.838 4.246 1.00 80.81 89 LEU A C 1
ATOM 716 O O . LEU A 1 89 ? -5.984 13.594 3.430 1.00 80.81 89 LEU A O 1
ATOM 720 N N . LEU A 1 90 ? -5.893 11.728 4.674 1.00 75.44 90 LEU A N 1
ATOM 721 C CA . LEU A 1 90 ? -4.561 11.339 4.224 1.00 75.44 90 LEU A CA 1
ATOM 722 C C . LEU A 1 90 ? -4.517 11.195 2.700 1.00 75.44 90 LEU A C 1
ATOM 724 O O . LEU A 1 90 ? -3.632 11.762 2.072 1.00 75.44 90 LEU A O 1
ATOM 728 N N . LYS A 1 91 ? -5.499 10.513 2.100 1.00 76.31 91 LYS A N 1
ATOM 729 C CA . LYS A 1 91 ? -5.595 10.358 0.643 1.00 76.31 91 LYS A CA 1
ATOM 730 C C . LYS A 1 91 ? -5.757 11.697 -0.083 1.00 76.31 91 LYS A C 1
ATOM 732 O O . LYS A 1 91 ? -5.191 11.868 -1.152 1.00 76.31 91 LYS A O 1
ATOM 737 N N . SER A 1 92 ? -6.502 12.639 0.494 1.00 77.38 92 SER A N 1
ATOM 738 C CA . SER A 1 92 ? -6.689 13.983 -0.069 1.00 77.38 92 SER A CA 1
ATOM 739 C C . SER A 1 92 ? -5.436 14.856 0.026 1.00 77.38 92 SER A C 1
ATOM 741 O O . SER A 1 92 ? -5.261 15.752 -0.793 1.00 77.38 92 SER A O 1
ATOM 743 N N . LEU A 1 93 ? -4.592 14.628 1.035 1.00 73.12 93 LEU A N 1
ATOM 744 C CA . LEU A 1 93 ? -3.343 15.364 1.244 1.00 73.12 93 LEU A CA 1
ATOM 745 C C . LEU A 1 93 ? -2.172 14.794 0.436 1.00 73.12 93 LEU A C 1
ATOM 747 O O . LEU A 1 93 ? -1.135 15.449 0.325 1.00 73.12 93 LEU A O 1
ATOM 751 N N . LEU A 1 94 ? -2.301 13.576 -0.096 1.00 69.31 94 LEU A N 1
ATOM 752 C CA . LEU A 1 94 ? -1.286 13.013 -0.974 1.00 69.31 94 LEU A CA 1
ATOM 753 C C . LEU A 1 94 ? -1.312 13.772 -2.310 1.00 69.31 94 LEU A C 1
ATOM 755 O O . LEU A 1 94 ? -2.369 13.847 -2.944 1.00 69.31 94 LEU A O 1
ATOM 759 N N . PRO A 1 95 ? -0.174 14.346 -2.748 1.00 65.94 95 PRO A N 1
ATOM 760 C CA . PRO A 1 95 ? -0.085 14.884 -4.094 1.00 65.94 95 PRO A CA 1
ATOM 761 C C . PRO A 1 95 ? -0.344 13.735 -5.061 1.00 65.94 95 PRO A C 1
ATOM 763 O O . PRO A 1 95 ? 0.207 12.652 -4.879 1.00 65.94 95 PRO A O 1
ATOM 766 N N . LYS A 1 96 ? -1.191 13.968 -6.062 1.00 61.69 96 LYS A N 1
ATOM 767 C CA . LYS A 1 96 ? -1.428 12.977 -7.109 1.00 61.69 96 LYS A CA 1
ATOM 768 C C . LYS A 1 96 ? -0.120 12.782 -7.873 1.00 61.69 96 LYS A C 1
ATOM 770 O O . LYS A 1 96 ? 0.302 13.703 -8.573 1.00 61.69 96 LYS A O 1
ATOM 775 N N . ASP A 1 97 ? 0.526 11.634 -7.708 1.00 62.88 97 ASP A N 1
ATOM 776 C CA . ASP A 1 97 ? 1.675 11.253 -8.520 1.00 62.88 97 ASP A CA 1
ATOM 777 C C . ASP A 1 97 ? 1.160 10.552 -9.785 1.00 62.88 97 ASP A C 1
ATOM 779 O O . ASP A 1 97 ? 0.263 9.713 -9.727 1.00 62.88 97 ASP A O 1
ATOM 783 N N . GLY A 1 98 ? 1.730 10.873 -10.948 1.00 62.56 98 GLY A N 1
ATOM 784 C CA . GLY A 1 98 ? 1.413 10.175 -12.198 1.00 62.56 98 GLY A CA 1
ATOM 785 C C . GLY A 1 98 ? 1.801 8.691 -12.172 1.00 62.56 98 GLY A C 1
ATOM 786 O O . GLY A 1 98 ? 1.414 7.940 -13.069 1.00 62.56 98 GLY A O 1
ATOM 787 N N . ALA A 1 99 ? 2.569 8.262 -11.167 1.00 62.31 99 ALA A N 1
ATOM 788 C CA . ALA A 1 99 ? 2.862 6.863 -10.891 1.00 62.31 99 ALA A CA 1
ATOM 789 C C . ALA A 1 99 ? 1.783 6.143 -10.055 1.00 62.31 99 ALA A C 1
ATOM 791 O O . ALA A 1 99 ? 1.733 4.916 -10.105 1.00 62.31 99 ALA A O 1
ATOM 792 N N . ASP A 1 100 ? 0.908 6.860 -9.335 1.00 67.25 100 ASP A N 1
ATOM 793 C CA . ASP A 1 100 ? -0.066 6.261 -8.400 1.00 67.25 100 ASP A CA 1
ATOM 794 C C . ASP A 1 100 ? -1.146 5.422 -9.104 1.00 67.25 100 ASP A C 1
ATOM 796 O O . ASP A 1 100 ? -1.729 4.518 -8.507 1.00 67.25 100 ASP A O 1
ATOM 800 N N . GLU A 1 101 ? -1.426 5.728 -10.372 1.00 70.12 101 GLU A N 1
ATOM 801 C CA . GLU A 1 101 ? -2.419 5.020 -11.192 1.00 70.12 101 GLU A CA 1
ATOM 802 C C . GLU A 1 101 ? -1.807 3.872 -12.010 1.00 70.12 101 GLU A C 1
ATOM 804 O O . GLU A 1 101 ? -2.532 3.120 -12.663 1.00 70.12 101 GLU A O 1
ATOM 809 N N . ARG A 1 102 ? -0.476 3.726 -11.994 1.00 80.44 102 ARG A N 1
ATOM 810 C CA . ARG A 1 102 ? 0.225 2.718 -12.791 1.00 80.44 102 ARG A CA 1
ATOM 811 C C . ARG A 1 102 ? 0.209 1.364 -12.096 1.00 80.44 102 ARG A C 1
ATOM 813 O O . ARG A 1 102 ? 0.189 1.262 -10.870 1.00 80.44 102 ARG A O 1
ATOM 820 N N . ASN A 1 103 ? 0.312 0.309 -12.899 1.00 84.94 103 ASN A N 1
ATOM 821 C CA . ASN A 1 103 ? 0.665 -1.006 -12.378 1.00 84.94 103 ASN A CA 1
ATOM 822 C C . ASN A 1 103 ? 2.029 -0.934 -11.682 1.00 84.94 103 ASN A C 1
ATOM 824 O O . ASN A 1 103 ? 2.876 -0.109 -12.032 1.00 84.94 103 ASN A O 1
ATOM 828 N N . CYS A 1 104 ? 2.263 -1.822 -10.722 1.00 88.62 104 CYS A N 1
ATOM 829 C CA . CYS A 1 104 ? 3.544 -1.922 -10.043 1.00 88.62 104 CYS A CA 1
ATOM 830 C C . CYS A 1 104 ? 4.131 -3.327 -10.159 1.00 88.62 104 CYS A C 1
ATOM 832 O O . CYS A 1 104 ? 3.417 -4.326 -10.245 1.00 88.62 104 CYS A O 1
ATOM 834 N N . ILE A 1 105 ? 5.456 -3.385 -10.151 1.00 90.81 105 ILE A N 1
ATOM 835 C CA . ILE A 1 105 ? 6.233 -4.612 -10.068 1.00 90.81 105 ILE A CA 1
ATOM 836 C C . ILE A 1 105 ? 6.609 -4.805 -8.601 1.00 90.81 105 ILE A C 1
ATOM 838 O O . ILE A 1 105 ? 7.225 -3.932 -7.982 1.00 90.81 105 ILE A O 1
ATOM 842 N N . LEU A 1 106 ? 6.218 -5.954 -8.054 1.00 92.38 106 LEU A N 1
ATOM 843 C CA . LEU A 1 106 ? 6.606 -6.407 -6.726 1.00 92.38 106 LEU A CA 1
ATOM 844 C C . LEU A 1 106 ? 7.794 -7.356 -6.856 1.00 92.38 106 LEU A C 1
ATOM 846 O O . LEU A 1 106 ? 7.682 -8.422 -7.457 1.00 92.38 106 LEU A O 1
ATOM 850 N N . GLU A 1 107 ? 8.901 -7.006 -6.219 1.00 92.81 107 GLU A N 1
ATOM 851 C CA . GLU A 1 107 ? 10.081 -7.852 -6.145 1.00 92.81 107 GLU A CA 1
ATOM 852 C C . GLU A 1 107 ? 10.358 -8.240 -4.691 1.00 92.81 107 GLU A C 1
ATOM 854 O O . GLU A 1 107 ? 10.517 -7.382 -3.822 1.00 92.81 107 GLU A O 1
ATOM 859 N N . VAL A 1 108 ? 10.433 -9.544 -4.418 1.00 92.38 108 VAL A N 1
ATOM 860 C CA . VAL A 1 108 ? 10.726 -10.081 -3.083 1.00 92.38 108 VAL A CA 1
ATOM 861 C C . VAL A 1 108 ? 12.025 -10.874 -3.147 1.00 92.38 108 VAL A C 1
ATOM 863 O O . VAL A 1 108 ? 12.099 -11.885 -3.843 1.00 92.38 108 VAL A O 1
ATOM 866 N N . ARG A 1 109 ? 13.050 -10.445 -2.402 1.00 90.56 109 ARG A N 1
ATOM 867 C CA . ARG A 1 109 ? 14.351 -11.128 -2.347 1.00 90.56 109 ARG A CA 1
ATOM 868 C C . ARG A 1 109 ? 14.661 -11.612 -0.936 1.00 90.56 109 ARG A C 1
ATOM 870 O O . ARG A 1 109 ? 14.516 -10.882 0.046 1.00 90.56 109 ARG A O 1
ATOM 877 N N . ALA A 1 110 ? 15.134 -12.850 -0.836 1.00 90.56 110 ALA A N 1
ATOM 878 C CA . ALA A 1 110 ? 15.654 -13.388 0.414 1.00 90.56 110 ALA A CA 1
ATOM 879 C C . ALA A 1 110 ? 16.972 -12.688 0.785 1.00 90.56 110 ALA A C 1
ATOM 881 O O . ALA A 1 110 ? 17.874 -12.5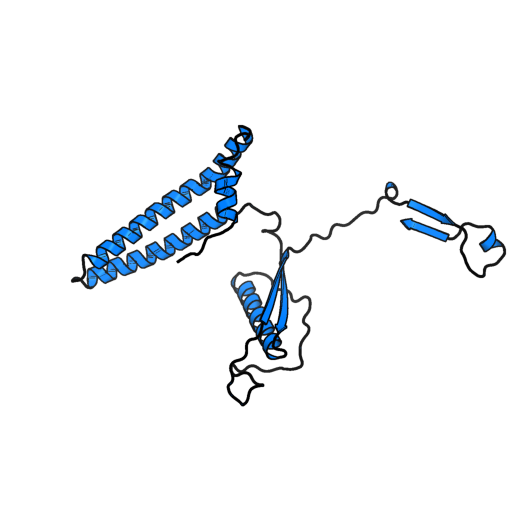66 -0.041 1.00 90.56 110 ALA A O 1
ATOM 882 N N . GLY A 1 111 ? 17.069 -12.222 2.030 1.00 86.31 111 GLY A N 1
ATOM 883 C CA . GLY A 1 111 ? 18.279 -11.634 2.597 1.00 86.31 111 GLY A CA 1
ATOM 884 C C . GLY A 1 111 ? 19.050 -12.640 3.453 1.00 86.31 111 GLY A C 1
ATOM 885 O O . GLY A 1 111 ? 19.196 -13.816 3.114 1.00 86.31 111 GLY A O 1
ATOM 886 N N . THR A 1 112 ? 19.554 -12.185 4.600 1.00 84.56 112 THR A N 1
ATOM 887 C CA . THR A 1 112 ? 20.291 -13.039 5.539 1.00 84.56 112 THR A CA 1
ATOM 888 C C . THR A 1 112 ? 19.377 -14.092 6.175 1.00 84.56 112 THR A C 1
ATOM 890 O O . THR A 1 112 ? 18.226 -13.817 6.513 1.00 84.56 112 THR A O 1
ATOM 893 N N . GLY A 1 113 ? 19.889 -15.314 6.358 1.00 77.12 113 GLY A N 1
ATOM 894 C CA . GLY A 1 113 ? 19.129 -16.436 6.933 1.00 77.12 113 GLY A CA 1
ATOM 895 C C . GLY A 1 113 ? 18.933 -17.638 6.001 1.00 77.12 113 GLY A C 1
ATOM 896 O O . GLY A 1 113 ? 18.232 -18.576 6.381 1.00 77.12 113 GLY A O 1
ATOM 897 N N . GLY A 1 114 ? 19.545 -17.628 4.810 1.00 81.25 114 GLY A N 1
ATOM 898 C CA . GLY A 1 114 ? 19.608 -18.777 3.899 1.00 81.25 114 GLY A CA 1
ATOM 899 C C . GLY A 1 114 ? 18.227 -19.328 3.541 1.00 81.25 114 GLY A C 1
ATOM 900 O O . GLY A 1 114 ? 17.330 -18.593 3.123 1.00 81.25 114 GLY A O 1
ATOM 901 N N . GLU A 1 115 ? 18.024 -20.625 3.758 1.00 79.69 115 GLU A N 1
ATOM 902 C CA . GLU A 1 115 ? 16.748 -21.302 3.489 1.00 79.69 115 GLU A CA 1
ATOM 903 C C . GLU A 1 115 ? 15.569 -20.702 4.275 1.00 79.69 115 GLU A C 1
ATOM 905 O O . GLU A 1 115 ? 14.466 -20.592 3.742 1.00 79.69 115 GLU A O 1
ATOM 910 N N . LYS A 1 116 ? 15.791 -20.238 5.515 1.00 79.31 116 LYS A N 1
ATOM 911 C CA . LYS A 1 116 ? 14.734 -19.611 6.331 1.00 79.31 116 LYS A CA 1
ATOM 912 C C . LYS A 1 116 ? 14.274 -18.286 5.721 1.00 79.31 116 LYS A C 1
ATOM 914 O O . LYS A 1 116 ? 13.077 -18.010 5.697 1.00 79.31 116 LYS A O 1
ATOM 919 N N . ALA A 1 117 ? 15.210 -17.498 5.190 1.00 85.38 117 ALA A N 1
ATOM 920 C CA . ALA A 1 117 ? 14.896 -16.264 4.475 1.00 85.38 117 ALA A CA 1
ATOM 921 C C . ALA A 1 117 ? 14.153 -16.542 3.159 1.00 85.38 117 ALA A C 1
ATOM 923 O O . ALA A 1 117 ? 13.235 -15.805 2.816 1.00 85.38 117 ALA A O 1
ATOM 924 N N . SER A 1 118 ? 14.491 -17.635 2.467 1.00 85.31 118 SER A N 1
ATOM 925 C CA . SER A 1 118 ? 13.804 -18.061 1.236 1.00 85.31 118 SER A CA 1
ATOM 926 C C . SER A 1 118 ? 12.352 -18.471 1.500 1.00 85.31 118 SER A C 1
ATOM 928 O O . SER A 1 118 ? 11.443 -18.044 0.789 1.00 85.31 118 SER A O 1
ATOM 930 N N . LEU A 1 119 ? 12.107 -19.242 2.566 1.00 84.56 119 LEU A N 1
ATOM 931 C CA . LEU A 1 119 ? 10.749 -19.608 2.974 1.00 84.56 119 LEU A CA 1
ATOM 932 C C . LEU A 1 119 ? 9.941 -18.374 3.393 1.00 84.56 119 LEU A C 1
ATOM 934 O O . LEU A 1 119 ? 8.783 -18.228 3.007 1.00 84.56 119 LEU A O 1
ATOM 938 N N . PHE A 1 120 ? 10.562 -17.460 4.141 1.00 85.12 120 PHE A N 1
ATOM 939 C CA . PHE A 1 120 ? 9.908 -16.222 4.548 1.00 85.12 120 PHE A CA 1
ATOM 940 C C . PHE A 1 120 ? 9.588 -15.318 3.347 1.00 85.12 120 PHE A C 1
ATOM 942 O O . PHE A 1 120 ? 8.490 -14.773 3.275 1.00 85.12 120 PHE A O 1
ATOM 949 N N . ALA A 1 121 ? 10.486 -15.220 2.361 1.00 88.62 121 ALA A N 1
ATOM 950 C CA . ALA A 1 121 ? 10.233 -14.508 1.108 1.00 88.62 121 ALA A CA 1
ATOM 951 C C . ALA A 1 121 ? 9.014 -15.083 0.366 1.00 88.62 121 ALA A C 1
ATOM 953 O O . ALA A 1 121 ? 8.153 -14.328 -0.081 1.00 88.62 121 ALA A O 1
ATOM 954 N N . MET A 1 122 ? 8.888 -16.413 0.312 1.00 88.06 122 MET A N 1
ATOM 955 C CA . MET A 1 122 ? 7.728 -17.086 -0.280 1.00 88.06 122 MET A CA 1
ATOM 956 C C . MET A 1 122 ? 6.422 -16.787 0.475 1.00 88.06 122 MET A C 1
ATOM 958 O O . MET A 1 122 ? 5.373 -16.601 -0.143 1.00 88.06 122 MET A O 1
ATOM 962 N N . ASP A 1 123 ? 6.463 -16.711 1.805 1.00 90.00 123 ASP A N 1
ATOM 963 C CA . ASP A 1 123 ? 5.287 -16.353 2.605 1.00 90.00 123 ASP A CA 1
ATOM 964 C C . ASP A 1 123 ? 4.848 -14.903 2.364 1.00 90.00 123 ASP A C 1
ATOM 966 O O . ASP A 1 123 ? 3.649 -14.640 2.235 1.00 90.00 123 ASP A O 1
ATOM 970 N N . ILE A 1 124 ? 5.800 -13.973 2.240 1.00 91.25 124 ILE A N 1
ATOM 971 C CA . ILE A 1 124 ? 5.526 -12.578 1.874 1.00 91.25 124 ILE A CA 1
ATOM 972 C C . ILE A 1 124 ? 4.940 -12.489 0.462 1.00 91.25 124 ILE A C 1
ATOM 974 O O . ILE A 1 124 ? 3.928 -11.817 0.266 1.00 91.25 124 ILE A O 1
ATOM 978 N N . PHE A 1 125 ? 5.509 -13.212 -0.503 1.00 90.75 125 PHE A N 1
ATOM 979 C CA . PHE A 1 125 ? 4.974 -13.294 -1.862 1.00 90.75 125 PHE A CA 1
ATOM 980 C C . PHE A 1 125 ? 3.510 -13.767 -1.863 1.00 90.75 125 PHE A C 1
ATOM 982 O O . PHE A 1 125 ? 2.635 -13.074 -2.380 1.00 90.75 125 PHE A O 1
ATOM 989 N N . LYS A 1 126 ? 3.207 -14.884 -1.187 1.00 90.94 126 LYS A N 1
ATOM 990 C CA . LYS A 1 126 ? 1.835 -15.418 -1.088 1.00 90.94 126 LYS A CA 1
ATOM 991 C C . LYS A 1 126 ? 0.880 -14.497 -0.339 1.00 90.94 126 LYS A C 1
ATOM 993 O O . LYS A 1 126 ? -0.323 -14.506 -0.598 1.00 90.94 126 LYS A O 1
ATOM 998 N N . MET A 1 127 ? 1.380 -13.734 0.631 1.00 94.25 127 MET A N 1
ATOM 999 C CA . MET A 1 127 ? 0.585 -12.722 1.320 1.00 94.25 127 MET A CA 1
ATOM 1000 C C . MET A 1 127 ? 0.139 -11.633 0.338 1.00 94.25 127 MET A C 1
ATOM 1002 O O . MET A 1 127 ? -1.048 -11.303 0.313 1.00 94.25 127 MET A O 1
ATOM 1006 N N . TYR A 1 128 ? 1.056 -11.113 -0.483 1.00 93.75 128 TYR A N 1
ATOM 1007 C CA . TYR A 1 128 ? 0.736 -10.093 -1.483 1.00 93.75 128 TYR A CA 1
ATOM 1008 C C . TYR A 1 128 ? -0.128 -10.626 -2.627 1.00 93.75 128 TYR A C 1
ATOM 1010 O O . TYR A 1 128 ? -1.072 -9.946 -3.013 1.00 93.75 128 TYR A O 1
ATOM 1018 N N . GLU A 1 129 ? 0.108 -11.851 -3.097 1.00 91.75 129 GLU A N 1
ATOM 1019 C CA . GLU A 1 129 ? -0.749 -12.529 -4.081 1.00 91.75 129 GLU A CA 1
ATOM 1020 C C . GLU A 1 129 ? -2.205 -12.594 -3.585 1.00 91.75 129 GLU A C 1
ATOM 1022 O O . GLU A 1 129 ? -3.138 -12.132 -4.245 1.00 91.75 129 GLU A O 1
ATOM 1027 N N . LYS A 1 130 ? -2.416 -13.072 -2.350 1.00 93.81 130 LYS A N 1
ATOM 1028 C CA . LYS A 1 130 ? -3.751 -13.106 -1.732 1.00 93.81 130 LYS A CA 1
ATOM 1029 C C . LYS A 1 130 ? -4.349 -11.716 -1.545 1.00 93.81 130 LYS A C 1
ATOM 1031 O O . LYS A 1 130 ? -5.557 -11.549 -1.709 1.00 93.81 130 LYS A O 1
ATOM 1036 N N . TYR A 1 131 ? -3.533 -10.734 -1.167 1.00 93.50 131 TYR A N 1
ATOM 1037 C CA . TYR A 1 131 ? -3.985 -9.356 -1.008 1.00 93.50 131 TYR A CA 1
ATOM 1038 C C . TYR A 1 131 ? -4.442 -8.763 -2.345 1.00 93.50 131 TYR A C 1
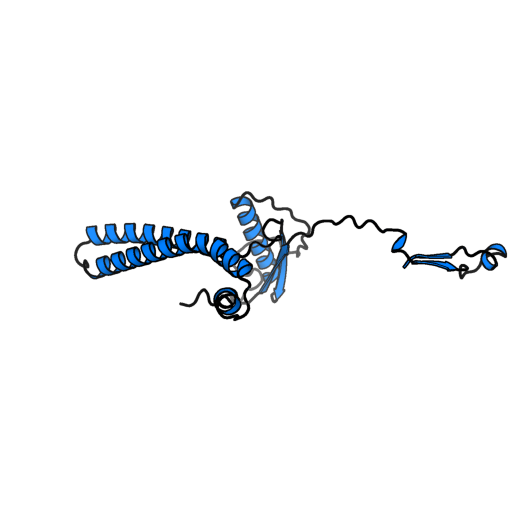ATOM 1040 O O . TYR A 1 131 ? -5.520 -8.175 -2.398 1.00 93.50 131 TYR A O 1
ATOM 1048 N N . ALA A 1 132 ? -3.689 -8.970 -3.426 1.00 92.56 132 ALA A N 1
ATOM 1049 C CA . ALA A 1 132 ? -4.063 -8.537 -4.768 1.00 92.56 132 ALA A CA 1
ATOM 1050 C C . ALA A 1 132 ? -5.411 -9.144 -5.182 1.00 92.56 132 ALA A C 1
ATOM 1052 O O . ALA A 1 132 ? -6.343 -8.406 -5.497 1.00 92.56 132 ALA A O 1
ATOM 1053 N N . HIS A 1 133 ? -5.576 -10.464 -5.040 1.00 91.50 133 HIS A N 1
ATOM 1054 C CA . HIS A 1 133 ? -6.846 -11.131 -5.336 1.00 91.50 133 HIS A CA 1
ATOM 1055 C C . HIS A 1 133 ? -8.014 -10.616 -4.489 1.00 91.50 133 HIS A C 1
ATOM 1057 O O . HIS A 1 133 ? -9.107 -10.411 -5.013 1.00 91.50 133 HIS A O 1
ATOM 1063 N N . LYS A 1 134 ? -7.798 -10.358 -3.191 1.00 93.69 134 LYS A N 1
ATOM 1064 C CA . LYS A 1 134 ? -8.830 -9.801 -2.303 1.00 93.69 134 LYS A CA 1
ATOM 1065 C C . LYS A 1 134 ? -9.297 -8.411 -2.749 1.00 93.69 134 LYS A C 1
ATOM 1067 O O . LYS A 1 134 ? -10.463 -8.082 -2.559 1.00 93.69 134 LYS A O 1
ATOM 1072 N N . ASN A 1 135 ? -8.405 -7.611 -3.328 1.00 90.12 135 ASN A N 1
ATOM 1073 C CA . ASN A 1 135 ? -8.727 -6.292 -3.875 1.00 90.12 135 ASN A CA 1
ATOM 1074 C C . ASN A 1 135 ? -9.188 -6.346 -5.345 1.00 90.12 135 ASN A C 1
ATOM 1076 O O . ASN A 1 135 ? -9.437 -5.301 -5.939 1.00 90.12 135 ASN A O 1
ATOM 1080 N N . GLY A 1 136 ? -9.315 -7.541 -5.937 1.00 90.19 136 GLY A N 1
ATOM 1081 C CA . GLY A 1 136 ? -9.707 -7.720 -7.338 1.00 90.19 136 GLY A CA 1
ATOM 1082 C C . GLY A 1 136 ? -8.615 -7.352 -8.347 1.00 90.19 136 GLY A C 1
ATOM 1083 O O . GLY A 1 136 ? -8.914 -7.149 -9.520 1.00 90.19 136 GLY A O 1
ATOM 1084 N N . TRP A 1 137 ? -7.359 -7.242 -7.912 1.00 92.50 137 TRP A N 1
ATOM 1085 C CA . TRP A 1 137 ? -6.233 -6.916 -8.783 1.00 92.50 137 TRP A CA 1
ATOM 1086 C C . TRP A 1 137 ? -5.727 -8.158 -9.516 1.00 92.50 137 TRP A C 1
ATOM 1088 O O . TRP A 1 137 ? -5.679 -9.259 -8.959 1.00 92.50 137 TRP A O 1
ATOM 1098 N N . LYS A 1 138 ? -5.322 -7.970 -10.775 1.00 89.44 138 LYS A N 1
ATOM 1099 C CA . LYS A 1 138 ? -4.636 -8.998 -11.558 1.00 89.44 138 LYS A CA 1
ATOM 1100 C C . LYS A 1 138 ? -3.203 -9.131 -11.037 1.00 89.44 138 LYS A C 1
ATOM 1102 O O . LYS A 1 138 ? -2.509 -8.130 -10.901 1.00 89.44 138 LYS A O 1
ATOM 1107 N N . PHE A 1 139 ? -2.776 -10.354 -10.742 1.00 91.00 139 PHE A N 1
ATOM 1108 C CA . PHE A 1 139 ? -1.431 -10.653 -10.254 1.00 91.00 139 PHE A CA 1
ATOM 1109 C C . PHE A 1 139 ? -0.749 -11.591 -11.252 1.00 91.00 139 PHE A C 1
ATOM 1111 O O . PHE A 1 139 ? -1.240 -12.693 -11.493 1.00 91.00 139 PHE A O 1
ATOM 1118 N N . GLU A 1 140 ? 0.345 -11.138 -11.862 1.00 91.00 140 GLU A N 1
ATOM 1119 C CA . GLU A 1 140 ? 1.117 -11.910 -12.839 1.00 91.00 140 GLU A CA 1
ATOM 1120 C C . GLU A 1 140 ? 2.528 -12.157 -12.315 1.00 91.00 140 GLU A C 1
ATOM 1122 O O . GLU A 1 140 ? 3.200 -11.252 -11.824 1.00 91.00 140 GLU A O 1
ATOM 1127 N N . VAL A 1 141 ? 2.972 -13.406 -12.420 1.00 90.25 141 VAL A N 1
ATOM 1128 C CA . VAL A 1 141 ? 4.310 -13.815 -12.004 1.00 90.25 141 VAL A CA 1
ATOM 1129 C C . VAL A 1 141 ? 5.240 -13.723 -13.205 1.00 90.25 141 VAL A C 1
ATOM 1131 O O . VAL A 1 141 ? 5.063 -14.464 -14.168 1.00 90.25 141 VAL A O 1
ATOM 1134 N N . VAL A 1 142 ? 6.227 -12.828 -13.131 1.00 88.31 142 VAL A N 1
ATOM 1135 C CA . VAL A 1 142 ? 7.232 -12.648 -14.191 1.00 88.31 142 VAL A CA 1
ATOM 1136 C C . VAL A 1 142 ? 8.358 -13.672 -14.060 1.00 88.31 142 VAL A C 1
ATOM 1138 O O . VAL A 1 142 ? 8.686 -14.352 -15.027 1.00 88.31 142 VAL A O 1
ATOM 1141 N N . ASP A 1 143 ? 8.934 -13.802 -12.864 1.00 85.38 143 ASP A N 1
ATOM 1142 C CA . ASP A 1 143 ? 10.039 -14.721 -12.593 1.00 85.38 143 ASP A CA 1
ATOM 1143 C C . ASP A 1 143 ? 10.011 -15.211 -11.137 1.00 85.38 143 ASP A C 1
ATOM 1145 O O . ASP A 1 143 ? 9.613 -14.478 -10.227 1.00 85.38 143 ASP A O 1
ATOM 1149 N N . ILE A 1 144 ? 10.428 -16.461 -10.918 1.00 85.56 144 ILE A N 1
ATOM 1150 C CA . ILE A 1 144 ? 10.622 -17.060 -9.592 1.00 85.56 144 ILE A CA 1
ATOM 1151 C C . ILE A 1 144 ? 11.868 -17.946 -9.628 1.00 85.56 144 ILE A C 1
ATOM 1153 O O . ILE A 1 144 ? 11.847 -19.055 -10.163 1.00 85.56 144 ILE A O 1
ATOM 1157 N N . ALA A 1 145 ? 12.911 -17.526 -8.917 1.00 80.12 145 ALA A N 1
ATOM 1158 C CA . ALA A 1 145 ? 14.028 -18.395 -8.569 1.00 80.12 145 ALA A CA 1
ATOM 1159 C C . ALA A 1 145 ? 13.675 -19.224 -7.319 1.00 80.12 145 ALA A C 1
ATOM 1161 O O . ALA A 1 145 ? 13.630 -18.702 -6.203 1.00 80.12 145 ALA A O 1
ATOM 1162 N N . GLN A 1 146 ? 13.393 -20.518 -7.496 1.00 69.12 146 GLN A N 1
ATOM 1163 C CA . GLN A 1 146 ? 13.097 -21.431 -6.384 1.00 69.12 146 GLN A CA 1
ATOM 1164 C C . GLN A 1 146 ? 14.384 -22.010 -5.784 1.00 69.12 146 GLN A C 1
ATOM 1166 O O . GLN A 1 146 ? 15.314 -22.349 -6.510 1.00 69.12 146 GLN A O 1
ATOM 1171 N N . SER A 1 147 ? 14.412 -22.164 -4.459 1.00 66.12 147 SER A N 1
ATOM 1172 C CA . SER A 1 147 ? 15.372 -23.036 -3.775 1.00 66.12 147 SER A CA 1
ATOM 1173 C C . SER A 1 147 ? 14.771 -24.432 -3.563 1.00 66.12 147 SER A C 1
ATOM 1175 O O . SER A 1 147 ? 13.550 -24.594 -3.553 1.00 66.12 147 SER A O 1
ATOM 1177 N N . ASP A 1 148 ? 15.618 -25.448 -3.382 1.00 59.56 148 ASP A N 1
ATOM 1178 C CA . ASP A 1 148 ? 15.262 -26.880 -3.449 1.00 59.56 148 ASP A CA 1
ATOM 1179 C C . ASP A 1 148 ? 14.302 -27.410 -2.354 1.00 59.56 148 ASP A C 1
ATOM 1181 O O . ASP A 1 148 ? 14.003 -28.605 -2.301 1.00 59.56 148 ASP A O 1
ATOM 1185 N N . LEU A 1 149 ? 13.768 -26.560 -1.472 1.00 54.81 149 LEU A N 1
ATOM 1186 C CA . LEU A 1 149 ? 12.965 -26.977 -0.317 1.00 54.81 149 LEU A CA 1
ATOM 1187 C C . LEU A 1 149 ? 11.458 -26.752 -0.522 1.00 54.81 149 LEU A C 1
ATOM 1189 O O . LEU A 1 149 ? 10.900 -25.688 -0.253 1.00 54.81 149 LEU A O 1
ATOM 1193 N N . LYS A 1 150 ? 10.764 -27.823 -0.927 1.00 45.53 150 LYS A N 1
ATOM 1194 C CA . LYS A 1 150 ? 9.299 -27.950 -0.845 1.00 45.53 150 LYS A CA 1
ATOM 1195 C C . LYS A 1 150 ? 8.889 -28.420 0.557 1.00 45.53 150 LYS A C 1
ATOM 1197 O O . LYS A 1 150 ? 9.037 -29.599 0.861 1.00 45.53 150 LYS A O 1
ATOM 1202 N N . GLY A 1 151 ? 8.285 -27.565 1.388 1.00 42.06 151 GLY A N 1
ATOM 1203 C CA . GLY A 1 151 ? 7.520 -28.071 2.539 1.00 42.06 151 GLY A CA 1
ATOM 1204 C C . GLY A 1 151 ? 7.294 -27.108 3.701 1.00 42.06 151 GLY A C 1
ATOM 1205 O O . GLY A 1 151 ? 8.221 -26.708 4.393 1.00 42.06 151 GLY A O 1
ATOM 1206 N N . TYR A 1 152 ? 6.021 -26.813 3.965 1.00 40.44 152 TYR A N 1
ATOM 1207 C CA . TYR A 1 152 ? 5.543 -26.067 5.127 1.00 40.44 152 TYR A CA 1
ATOM 1208 C C . TYR A 1 152 ? 5.565 -26.902 6.414 1.00 40.44 152 TYR A C 1
ATOM 1210 O O . TYR A 1 152 ? 4.962 -27.973 6.458 1.00 40.44 152 TYR A O 1
ATOM 1218 N N . LYS A 1 153 ? 6.117 -26.333 7.494 1.00 38.25 153 LYS A N 1
ATOM 1219 C CA . LYS A 1 153 ? 5.597 -26.393 8.878 1.00 38.25 153 LYS A CA 1
ATOM 1220 C C . LYS A 1 153 ? 6.285 -25.297 9.705 1.00 38.25 153 LYS A C 1
ATOM 1222 O O . LYS A 1 153 ? 7.480 -25.079 9.563 1.00 38.25 153 LYS A O 1
ATOM 1227 N N . ARG A 1 154 ? 5.524 -24.589 10.552 1.00 46.31 154 ARG A N 1
ATOM 1228 C CA . ARG A 1 154 ? 5.964 -23.454 11.401 1.00 46.31 154 ARG A CA 1
ATOM 1229 C C . ARG A 1 154 ? 6.819 -23.877 12.609 1.00 46.31 154 ARG A C 1
ATOM 1231 O O . ARG A 1 154 ? 6.583 -23.461 13.736 1.00 46.31 154 ARG A O 1
ATOM 1238 N N . VAL A 1 155 ? 7.822 -24.700 12.359 1.00 47.19 155 VAL A N 1
ATOM 1239 C CA . VAL A 1 155 ? 8.989 -24.905 13.219 1.00 47.19 155 VAL A CA 1
ATOM 1240 C C . VAL A 1 155 ? 10.152 -24.860 12.239 1.00 47.19 155 VAL A C 1
ATOM 1242 O O . VAL A 1 155 ? 10.034 -25.538 11.220 1.00 47.19 155 VAL A O 1
ATOM 1245 N N . PRO A 1 156 ? 11.208 -24.047 12.442 1.00 52.72 156 PRO A N 1
ATOM 1246 C CA . PRO A 1 156 ? 12.323 -23.994 11.501 1.00 52.72 156 PRO A CA 1
ATOM 1247 C C . PRO A 1 156 ? 12.789 -25.425 11.214 1.00 52.72 156 PRO A C 1
ATOM 1249 O O . PRO A 1 156 ? 13.361 -26.070 12.086 1.00 52.72 156 PRO A O 1
ATOM 1252 N N . VAL A 1 157 ? 12.481 -25.928 10.011 1.00 54.53 157 VAL A N 1
ATOM 1253 C CA . VAL A 1 157 ? 12.645 -27.346 9.628 1.00 54.53 157 VAL A CA 1
ATOM 1254 C C . VAL A 1 157 ? 14.108 -27.784 9.784 1.00 54.53 157 VAL A C 1
ATOM 1256 O O . VAL A 1 157 ? 14.404 -28.959 9.978 1.00 54.53 157 VAL A O 1
ATOM 1259 N N . THR A 1 158 ? 15.017 -26.809 9.784 1.00 56.22 158 THR A N 1
ATOM 1260 C CA . THR A 1 158 ? 16.462 -26.970 9.900 1.00 56.22 158 THR A CA 1
ATOM 1261 C C . THR A 1 158 ? 17.025 -26.910 11.323 1.00 56.22 158 THR A C 1
ATOM 1263 O O . THR A 1 158 ? 18.199 -27.216 11.498 1.00 56.22 158 THR A O 1
ATOM 1266 N N . GLU A 1 159 ? 16.246 -26.569 12.359 1.00 58.06 159 GLU A N 1
ATOM 1267 C CA . GLU A 1 159 ? 16.770 -26.423 13.728 1.00 58.06 159 GLU A CA 1
ATOM 1268 C C . GLU A 1 159 ? 16.199 -27.452 14.704 1.00 58.06 159 GLU A C 1
ATOM 1270 O O . GLU A 1 159 ? 15.102 -27.305 15.240 1.00 58.06 159 GLU A O 1
ATOM 1275 N N . LYS A 1 160 ? 17.007 -28.474 15.008 1.00 58.91 160 LYS A N 1
ATOM 1276 C CA . LYS A 1 160 ? 16.707 -29.484 16.038 1.00 58.91 160 LYS A CA 1
ATOM 1277 C C . LYS A 1 160 ? 16.838 -28.943 17.472 1.00 58.91 160 LYS A C 1
ATOM 1279 O O . LYS A 1 160 ? 16.328 -29.569 18.393 1.00 58.91 160 LYS A O 1
ATOM 1284 N N . SER A 1 161 ? 17.513 -27.803 17.673 1.00 67.00 161 SER A N 1
ATOM 1285 C CA . SER A 1 161 ? 17.846 -27.257 19.003 1.00 67.00 161 SER A CA 1
ATOM 1286 C C . SER A 1 161 ? 16.824 -26.249 19.554 1.00 67.00 161 SER A C 1
ATOM 1288 O O . SER A 1 161 ? 17.018 -25.760 20.667 1.00 67.00 161 SER A O 1
ATOM 1290 N N . GLY A 1 162 ? 15.779 -25.887 18.799 1.00 65.69 162 GLY A N 1
ATOM 1291 C CA . GLY A 1 162 ? 14.762 -24.923 19.248 1.00 65.69 162 GLY A CA 1
ATOM 1292 C C . GLY A 1 162 ? 15.272 -23.489 19.456 1.00 65.69 162 GLY A C 1
ATOM 1293 O O . GLY A 1 162 ? 14.634 -22.705 20.154 1.00 65.69 162 GLY A O 1
ATOM 1294 N N . ARG A 1 163 ? 16.428 -23.130 18.881 1.00 69.19 163 ARG A N 1
ATOM 1295 C CA . ARG A 1 163 ? 17.006 -21.785 19.003 1.00 69.19 163 ARG A CA 1
ATOM 1296 C C . ARG A 1 163 ? 16.283 -20.795 18.090 1.00 69.19 163 ARG A C 1
ATOM 1298 O O . ARG A 1 163 ? 15.875 -21.133 16.979 1.00 69.19 163 ARG A O 1
ATOM 1305 N N . VAL A 1 164 ? 16.143 -19.557 18.558 1.00 71.44 164 VAL A N 1
ATOM 1306 C CA . VAL A 1 164 ? 15.579 -18.454 17.771 1.00 71.44 164 VAL A CA 1
ATOM 1307 C C . VAL A 1 164 ? 16.659 -17.908 16.841 1.00 71.44 164 VAL A C 1
ATOM 1309 O O . VAL A 1 164 ? 17.766 -17.608 17.281 1.00 71.44 164 VAL A O 1
ATOM 1312 N N . HIS A 1 165 ? 16.333 -17.771 15.556 1.00 70.19 165 HIS A N 1
ATOM 1313 C CA . HIS A 1 165 ? 17.196 -17.137 14.560 1.00 70.19 165 HIS A CA 1
ATOM 1314 C C . HIS A 1 165 ? 16.469 -15.958 13.928 1.00 70.19 165 HIS A C 1
ATOM 1316 O O . HIS A 1 165 ? 15.254 -16.011 13.738 1.00 70.19 165 HIS A O 1
ATOM 1322 N N . SER A 1 166 ? 17.234 -14.945 13.538 1.00 79.06 166 SER A N 1
ATOM 1323 C CA . SER A 1 166 ? 16.737 -13.816 12.757 1.00 79.06 166 SER A CA 1
ATOM 1324 C C . SER A 1 166 ? 16.993 -14.062 11.271 1.00 79.06 166 SER A C 1
ATOM 1326 O O . SER A 1 166 ? 18.104 -14.424 10.884 1.00 79.06 166 SER A O 1
ATOM 1328 N N . SER A 1 167 ? 15.972 -13.852 10.445 1.00 85.00 167 SER A N 1
ATOM 1329 C CA . SER A 1 167 ? 16.068 -13.843 8.982 1.00 85.00 167 SER A CA 1
ATOM 1330 C C . SER A 1 167 ? 15.539 -12.524 8.432 1.00 85.00 167 SER A C 1
ATOM 1332 O O . SER A 1 167 ? 14.627 -11.942 9.018 1.00 85.00 167 SER A O 1
ATOM 1334 N N . ALA A 1 168 ? 16.074 -12.077 7.299 1.00 83.38 168 ALA A N 1
ATOM 1335 C CA . ALA A 1 168 ? 15.674 -10.843 6.634 1.00 83.38 168 ALA A CA 1
ATOM 1336 C C . ALA A 1 168 ? 15.212 -11.107 5.195 1.00 83.38 168 ALA A C 1
ATOM 1338 O O . ALA A 1 168 ? 15.706 -12.012 4.526 1.00 83.38 168 ALA A O 1
ATOM 1339 N N . VAL A 1 169 ? 14.275 -10.290 4.720 1.00 90.06 169 VAL A N 1
ATOM 1340 C CA . VAL A 1 169 ? 13.748 -10.282 3.347 1.00 90.06 169 VAL A CA 1
ATOM 1341 C C . VAL A 1 169 ? 13.629 -8.827 2.914 1.00 90.06 169 VAL A C 1
ATOM 1343 O O . VAL A 1 169 ? 13.223 -7.987 3.719 1.00 90.06 169 VAL A O 1
ATOM 1346 N N . SER A 1 170 ? 13.982 -8.526 1.666 1.00 90.44 170 SER A N 1
ATOM 1347 C CA . SER A 1 170 ? 13.711 -7.226 1.057 1.00 90.44 170 SER A CA 1
ATOM 1348 C C . SER A 1 170 ? 12.504 -7.315 0.130 1.00 90.44 170 SER A C 1
ATOM 1350 O O . SER A 1 170 ? 12.311 -8.303 -0.580 1.00 90.44 170 SER A O 1
ATOM 1352 N N . VAL A 1 171 ? 11.682 -6.269 0.161 1.00 93.06 171 VAL A N 1
ATOM 1353 C CA . VAL A 1 171 ? 10.522 -6.099 -0.713 1.00 93.06 171 VAL A CA 1
ATOM 1354 C C . VAL A 1 171 ? 10.673 -4.753 -1.404 1.00 93.06 171 VAL A C 1
ATOM 1356 O O . VAL A 1 171 ? 10.725 -3.727 -0.725 1.00 93.06 171 VAL A O 1
ATOM 1359 N N . ALA A 1 172 ? 10.764 -4.759 -2.728 1.00 90.69 172 ALA A N 1
ATOM 1360 C CA . ALA A 1 172 ? 10.776 -3.559 -3.551 1.00 90.69 172 ALA A CA 1
ATOM 1361 C C . ALA A 1 172 ? 9.462 -3.463 -4.336 1.00 90.69 172 ALA A C 1
ATOM 1363 O O . ALA A 1 172 ? 8.955 -4.464 -4.841 1.00 90.69 172 ALA A O 1
ATOM 1364 N N . ILE A 1 173 ? 8.906 -2.254 -4.407 1.00 90.25 173 ILE A N 1
ATOM 1365 C CA . ILE A 1 173 ? 7.705 -1.938 -5.184 1.00 90.25 173 ILE A CA 1
ATOM 1366 C C . ILE A 1 173 ? 8.095 -0.817 -6.137 1.00 90.25 173 ILE A C 1
ATOM 1368 O O . ILE A 1 173 ? 8.494 0.259 -5.691 1.00 90.25 173 ILE A O 1
ATOM 1372 N N . LEU A 1 174 ? 8.013 -1.090 -7.434 1.00 87.62 174 LEU A N 1
ATOM 1373 C CA . LEU A 1 174 ? 8.418 -0.167 -8.491 1.00 87.62 174 LEU A CA 1
ATOM 1374 C C . LEU A 1 174 ? 7.225 0.096 -9.414 1.00 87.62 174 LEU A C 1
ATOM 1376 O O . LEU A 1 174 ? 6.518 -0.855 -9.742 1.00 87.62 174 LEU A O 1
ATOM 1380 N N . PRO A 1 175 ? 6.973 1.338 -9.857 1.00 87.38 175 PRO A N 1
ATOM 1381 C CA . PRO A 1 175 ? 5.978 1.582 -10.892 1.00 87.38 175 PRO A CA 1
ATOM 1382 C C . PRO A 1 175 ? 6.431 0.932 -12.203 1.00 87.38 175 PRO A C 1
ATOM 1384 O O . PRO A 1 175 ? 7.612 0.975 -12.555 1.00 87.38 175 PRO A O 1
ATOM 1387 N N . GLN A 1 176 ? 5.496 0.335 -12.935 1.00 83.12 176 GLN A N 1
ATOM 1388 C CA . GLN A 1 176 ? 5.765 -0.147 -14.281 1.00 83.12 176 GLN A CA 1
ATOM 1389 C C . GLN A 1 176 ? 6.028 1.066 -15.186 1.00 83.12 176 GLN A C 1
ATOM 1391 O O . GLN A 1 176 ? 5.238 2.015 -15.227 1.00 83.12 176 GLN A O 1
ATOM 1396 N N . ALA A 1 177 ? 7.172 1.054 -15.869 1.00 78.50 177 ALA A N 1
ATOM 1397 C CA . ALA A 1 177 ? 7.499 2.059 -16.869 1.00 78.50 177 ALA A CA 1
ATOM 1398 C C . ALA A 1 177 ? 6.674 1.814 -18.138 1.00 78.50 177 ALA A C 1
ATOM 1400 O O . ALA A 1 177 ? 6.419 0.664 -18.499 1.00 78.50 177 ALA A O 1
ATOM 1401 N N . ASP A 1 178 ? 6.280 2.892 -18.812 1.00 74.62 178 ASP A N 1
ATOM 1402 C CA . ASP A 1 178 ? 5.660 2.786 -20.129 1.00 74.62 178 ASP A CA 1
ATOM 1403 C C . ASP A 1 178 ? 6.742 2.414 -21.147 1.00 74.62 178 ASP A C 1
ATOM 1405 O O . ASP A 1 178 ? 7.838 2.986 -21.131 1.00 74.62 178 ASP A O 1
ATOM 1409 N N . GLU A 1 179 ? 6.445 1.469 -22.039 1.00 67.75 179 GLU A N 1
ATOM 1410 C CA . GLU A 1 179 ? 7.291 1.249 -23.208 1.00 67.75 179 GLU A CA 1
ATOM 1411 C C . GLU A 1 179 ? 7.179 2.479 -24.110 1.00 67.75 179 GLU A C 1
ATOM 1413 O O . GLU A 1 179 ? 6.140 2.750 -24.713 1.00 67.75 179 GLU A O 1
ATOM 1418 N N . VAL A 1 180 ? 8.252 3.262 -24.162 1.00 74.56 180 VAL A N 1
ATOM 1419 C CA . VAL A 1 180 ? 8.366 4.370 -25.102 1.00 74.56 180 VAL A CA 1
ATOM 1420 C C . VAL A 1 180 ? 8.992 3.810 -26.366 1.00 74.56 180 VAL A C 1
ATOM 1422 O O . VAL A 1 180 ? 10.146 3.383 -26.351 1.00 74.56 180 VAL A O 1
ATOM 1425 N N . ASP A 1 181 ? 8.232 3.813 -27.458 1.00 72.75 181 ASP A N 1
ATOM 1426 C CA . ASP A 1 181 ? 8.773 3.497 -28.774 1.00 72.75 181 ASP A CA 1
ATOM 1427 C C . ASP A 1 181 ? 9.682 4.654 -29.211 1.00 72.75 181 ASP A C 1
ATOM 1429 O O . ASP A 1 181 ? 9.232 5.713 -29.663 1.00 72.75 181 ASP A O 1
ATOM 1433 N N . VAL A 1 182 ? 10.981 4.500 -28.957 1.00 76.31 182 VAL A N 1
ATOM 1434 C CA . VAL A 1 182 ? 11.978 5.512 -29.297 1.00 76.31 182 VAL A CA 1
ATOM 1435 C C . VAL A 1 182 ? 12.266 5.406 -30.787 1.00 76.31 182 VAL A C 1
ATOM 1437 O O . VAL A 1 182 ? 13.080 4.599 -31.234 1.00 76.31 182 VAL A O 1
ATOM 1440 N N . GLN A 1 183 ? 11.616 6.265 -31.566 1.00 79.69 183 GLN A N 1
ATOM 1441 C CA . GLN A 1 183 ? 11.949 6.428 -32.973 1.00 79.69 183 GLN A CA 1
ATOM 1442 C C . GLN A 1 183 ? 13.275 7.182 -33.099 1.00 79.69 183 GLN A C 1
ATOM 1444 O O . GLN A 1 183 ? 13.339 8.394 -32.890 1.00 79.69 183 GLN A O 1
ATOM 1449 N N . LEU A 1 184 ? 14.338 6.454 -33.450 1.00 79.69 184 LEU A N 1
ATOM 1450 C CA . LEU A 1 184 ? 15.621 7.050 -33.811 1.00 79.69 184 LEU A CA 1
ATOM 1451 C C . LEU A 1 184 ? 15.442 7.877 -35.080 1.00 79.69 184 LEU A C 1
ATOM 1453 O O . LEU A 1 184 ? 15.144 7.345 -36.153 1.00 79.69 184 LEU A O 1
ATOM 1457 N N . LYS A 1 185 ? 15.637 9.186 -34.966 1.00 85.75 185 LYS A N 1
ATOM 1458 C CA . LYS A 1 185 ? 15.644 10.055 -36.133 1.00 85.75 185 LYS A CA 1
ATOM 1459 C C . LYS A 1 185 ? 17.023 10.031 -36.770 1.00 85.75 185 LYS A C 1
ATOM 1461 O O . LYS A 1 185 ? 18.032 10.145 -36.084 1.00 85.75 185 LYS A O 1
ATOM 1466 N N . ASN A 1 186 ? 17.071 9.966 -38.098 1.00 83.31 186 ASN A N 1
ATOM 1467 C CA . ASN A 1 186 ? 18.340 10.009 -38.834 1.00 83.31 186 ASN A CA 1
ATOM 1468 C C . ASN A 1 186 ? 19.145 11.294 -38.570 1.00 83.31 186 ASN A C 1
ATOM 1470 O O . ASN A 1 186 ? 20.363 11.275 -38.689 1.00 83.31 186 ASN A O 1
ATOM 1474 N N . GLU A 1 187 ? 18.477 12.392 -38.207 1.00 88.00 187 GLU A N 1
ATOM 1475 C CA . GLU A 1 187 ? 19.105 13.667 -37.828 1.00 88.00 187 GLU A CA 1
ATOM 1476 C C . GLU A 1 187 ? 19.885 13.600 -36.503 1.00 88.00 187 GLU A C 1
ATOM 1478 O O . GLU A 1 187 ? 20.843 14.351 -36.332 1.00 88.00 187 GLU A O 1
ATOM 1483 N N . ASP A 1 188 ? 19.541 12.659 -35.620 1.00 86.38 188 ASP A N 1
ATOM 1484 C CA . ASP A 1 188 ? 20.220 12.442 -34.338 1.00 86.38 188 ASP A CA 1
ATOM 1485 C C . ASP A 1 188 ? 21.355 11.404 -34.441 1.00 86.38 188 ASP A C 1
ATOM 1487 O O . ASP A 1 188 ? 22.095 11.195 -33.480 1.00 86.38 188 ASP A O 1
ATOM 1491 N N . LEU A 1 189 ? 21.509 10.747 -35.599 1.00 84.50 189 LEU A N 1
ATOM 1492 C CA . LEU A 1 189 ? 22.520 9.716 -35.830 1.00 84.50 189 LEU A CA 1
ATOM 1493 C C . LEU A 1 189 ? 23.755 10.303 -36.507 1.00 84.50 189 LEU A C 1
ATOM 1495 O O . LEU A 1 189 ? 23.692 10.817 -37.627 1.00 84.50 189 LEU A O 1
ATOM 1499 N N . LYS A 1 190 ? 24.925 10.129 -35.889 1.00 85.31 190 LYS A N 1
ATOM 1500 C CA . LYS A 1 190 ? 26.188 10.394 -36.573 1.00 85.31 190 LYS A CA 1
ATOM 1501 C C . LYS A 1 190 ? 26.636 9.138 -37.311 1.00 85.31 190 LYS A C 1
ATOM 1503 O O . LYS A 1 190 ? 26.963 8.123 -36.697 1.00 85.31 190 LYS A O 1
ATOM 1508 N N . ILE A 1 191 ? 26.663 9.220 -38.641 1.00 87.75 191 ILE A N 1
ATOM 1509 C CA . ILE A 1 191 ? 27.073 8.118 -39.515 1.00 87.75 191 ILE A CA 1
ATOM 1510 C C . ILE A 1 191 ? 28.481 8.395 -40.045 1.00 87.75 191 ILE A C 1
ATOM 1512 O O . 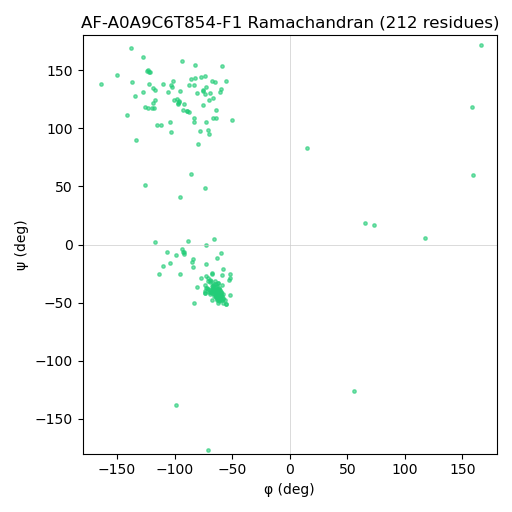ILE A 1 191 ? 28.671 9.217 -40.940 1.00 87.75 191 ILE A O 1
ATOM 1516 N N . ASP A 1 192 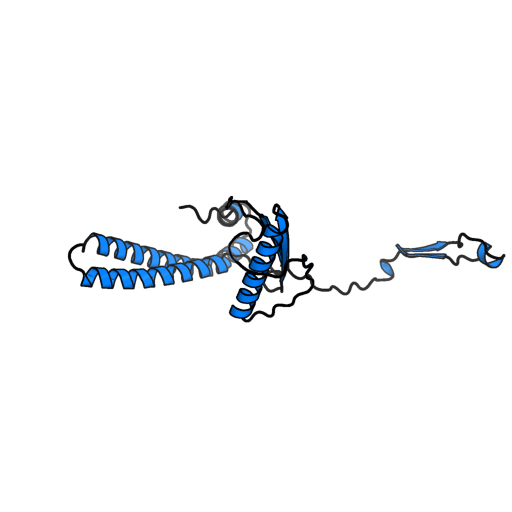? 29.467 7.680 -39.507 1.00 88.94 192 ASP A N 1
ATOM 1517 C CA . ASP A 1 192 ? 30.850 7.723 -39.979 1.00 88.94 192 ASP A CA 1
ATOM 1518 C C . ASP A 1 192 ? 31.118 6.527 -40.915 1.00 88.94 192 ASP A C 1
ATOM 1520 O O . ASP A 1 192 ? 30.929 5.370 -40.528 1.00 88.94 192 ASP A O 1
ATOM 1524 N N . THR A 1 193 ? 31.603 6.782 -42.137 1.00 87.44 193 THR A N 1
ATOM 1525 C CA . THR A 1 193 ? 32.019 5.730 -43.089 1.00 87.44 193 THR A CA 1
ATOM 1526 C C . THR A 1 193 ? 33.539 5.636 -43.188 1.00 87.44 193 THR A C 1
ATOM 1528 O O . THR A 1 193 ? 34.208 6.645 -43.415 1.00 87.44 193 THR A O 1
ATOM 1531 N N . TYR A 1 194 ? 34.092 4.430 -43.083 1.00 85.56 194 TYR A N 1
ATOM 1532 C CA . TYR A 1 194 ? 35.528 4.155 -43.094 1.00 85.56 194 TYR A CA 1
ATOM 1533 C C . TYR A 1 194 ? 35.856 2.917 -43.937 1.00 85.56 194 TYR A C 1
ATOM 1535 O O . TYR A 1 194 ? 34.982 2.162 -44.368 1.00 85.56 194 TYR A O 1
ATOM 1543 N N . ARG A 1 195 ? 37.146 2.707 -44.203 1.00 82.31 195 ARG A N 1
ATOM 1544 C CA . ARG A 1 195 ? 37.628 1.476 -44.841 1.00 82.31 195 ARG A CA 1
ATOM 1545 C C . ARG A 1 195 ? 37.619 0.344 -43.824 1.00 82.31 195 ARG A C 1
ATOM 1547 O O . ARG A 1 195 ? 38.108 0.516 -42.710 1.00 82.31 195 ARG A O 1
ATOM 1554 N N . SER A 1 196 ? 37.091 -0.811 -44.208 1.00 81.00 196 SER A N 1
ATOM 1555 C CA . SER A 1 196 ? 37.088 -2.003 -43.358 1.00 81.00 196 SER A CA 1
ATOM 1556 C C . SER A 1 196 ? 38.516 -2.441 -43.013 1.00 81.00 196 SER A C 1
ATOM 1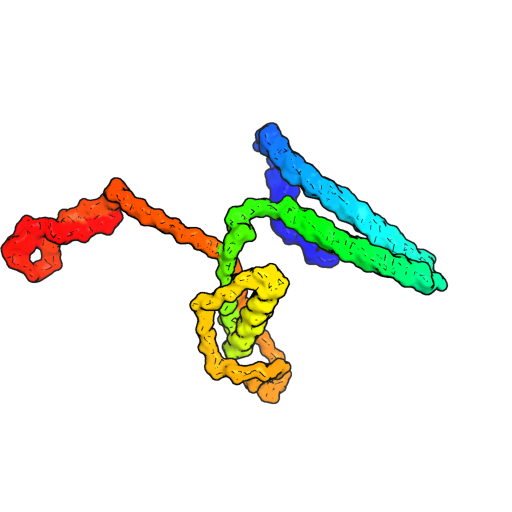558 O O . SER A 1 196 ? 39.341 -2.586 -43.913 1.00 81.00 196 SER A O 1
ATOM 1560 N N . SER A 1 197 ? 38.809 -2.697 -41.737 1.00 75.69 197 SER A N 1
ATOM 1561 C CA . SER A 1 197 ? 40.076 -3.294 -41.304 1.00 75.69 197 SER A CA 1
ATOM 1562 C C . SER A 1 197 ? 39.971 -4.826 -41.301 1.00 75.69 197 SER A C 1
ATOM 1564 O O . SER A 1 197 ? 39.187 -5.405 -40.555 1.00 75.69 197 SER A O 1
ATOM 1566 N N . GLY A 1 198 ? 40.745 -5.498 -42.159 1.00 76.44 198 GLY A N 1
ATOM 1567 C CA . GLY A 1 198 ? 40.765 -6.962 -42.283 1.00 76.44 198 GLY A CA 1
ATOM 1568 C C . GLY A 1 198 ? 41.470 -7.435 -43.559 1.00 76.44 198 GLY A C 1
ATOM 1569 O O . GLY A 1 198 ? 41.814 -6.626 -44.419 1.00 76.44 198 GLY A O 1
ATOM 1570 N N . SER A 1 199 ? 41.696 -8.745 -43.700 1.00 69.81 199 SER A N 1
ATOM 1571 C CA . SER A 1 199 ? 42.246 -9.332 -44.931 1.00 69.81 199 SER A CA 1
ATOM 1572 C C . SER A 1 199 ? 41.204 -9.284 -46.051 1.00 69.81 199 SER A C 1
ATOM 1574 O O . SER A 1 199 ? 40.315 -10.131 -46.112 1.00 69.81 199 SER A O 1
ATOM 1576 N N . GLY A 1 200 ? 41.305 -8.281 -46.922 1.00 68.06 200 GLY A N 1
ATOM 1577 C CA . GLY A 1 200 ? 40.437 -8.095 -48.084 1.00 68.06 200 GLY A CA 1
ATOM 1578 C C . GLY A 1 200 ? 41.226 -7.912 -49.382 1.00 68.06 200 GLY A C 1
ATOM 1579 O O . GLY A 1 200 ? 42.415 -7.599 -49.372 1.00 68.06 200 GLY A O 1
ATOM 1580 N N . GLY A 1 201 ? 40.559 -8.117 -50.520 1.00 72.44 201 GLY A N 1
ATOM 1581 C CA . GLY A 1 201 ? 41.134 -7.853 -51.844 1.00 72.44 201 GLY A CA 1
ATOM 1582 C C . GLY A 1 201 ? 41.293 -6.354 -52.141 1.00 72.44 201 GLY A C 1
ATOM 1583 O O . GLY A 1 201 ? 40.954 -5.499 -51.325 1.00 72.44 201 GLY A O 1
ATOM 1584 N N . GLN A 1 202 ? 41.746 -6.012 -53.352 1.00 66.56 202 GLN A N 1
ATOM 1585 C CA . GLN A 1 202 ? 41.984 -4.616 -53.774 1.00 66.56 202 GLN A CA 1
ATOM 1586 C C . GLN A 1 202 ? 40.769 -3.685 -53.563 1.00 66.56 202 GLN A C 1
ATOM 1588 O O . GLN A 1 202 ? 40.932 -2.503 -53.257 1.00 66.56 202 GLN A O 1
ATOM 1593 N N . HIS A 1 203 ? 39.554 -4.233 -53.652 1.00 60.12 203 HIS A N 1
ATOM 1594 C CA . HIS A 1 203 ? 38.296 -3.514 -53.444 1.00 60.12 203 HIS A CA 1
ATOM 1595 C C . HIS A 1 203 ? 38.06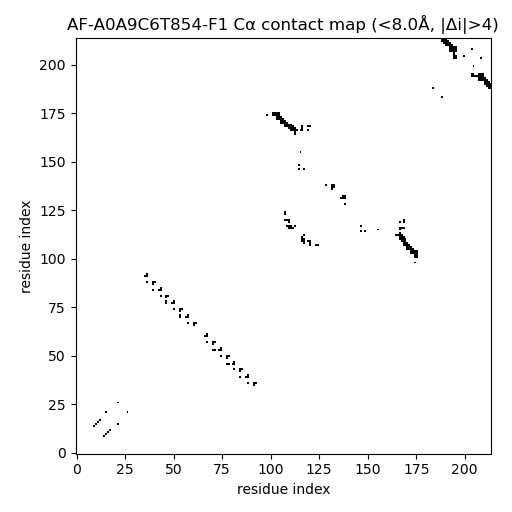2 -3.089 -51.978 1.00 60.12 203 HIS A C 1
ATOM 1597 O O . HIS A 1 203 ? 37.484 -2.031 -51.724 1.00 60.12 203 HIS A O 1
ATOM 1603 N N . ALA A 1 204 ? 38.537 -3.870 -51.000 1.00 61.59 204 ALA A N 1
ATOM 1604 C CA . ALA A 1 204 ? 38.421 -3.544 -49.573 1.00 61.59 204 ALA A CA 1
ATOM 1605 C C . ALA A 1 204 ? 39.365 -2.400 -49.157 1.00 61.59 204 ALA A C 1
ATOM 1607 O O . ALA A 1 204 ? 39.064 -1.643 -48.240 1.00 61.59 204 ALA A O 1
ATOM 1608 N N . ASN A 1 205 ? 40.481 -2.233 -49.878 1.00 63.03 205 ASN A N 1
ATOM 1609 C CA . ASN A 1 205 ? 41.474 -1.184 -49.619 1.00 63.03 205 ASN A CA 1
ATOM 1610 C C . ASN A 1 205 ? 41.128 0.167 -50.266 1.00 63.03 205 ASN A C 1
ATOM 1612 O O . ASN A 1 205 ? 41.749 1.183 -49.950 1.00 63.03 205 ASN A O 1
ATOM 1616 N N . THR A 1 206 ? 40.149 0.190 -51.173 1.00 68.62 206 THR A N 1
ATOM 1617 C CA . THR A 1 206 ? 39.756 1.380 -51.943 1.00 68.62 206 THR A CA 1
ATOM 1618 C C . THR A 1 206 ? 38.356 1.884 -51.599 1.00 68.62 206 THR A C 1
ATOM 1620 O O . THR A 1 206 ? 38.118 3.086 -51.705 1.00 68.62 206 THR A O 1
ATOM 1623 N N . THR A 1 207 ? 37.463 1.016 -51.113 1.00 75.69 207 THR A N 1
ATOM 1624 C CA . THR A 1 207 ? 36.063 1.359 -50.812 1.00 75.69 207 THR A CA 1
ATOM 1625 C C . THR A 1 207 ? 35.831 1.563 -49.314 1.00 75.69 207 THR A C 1
ATOM 1627 O O . THR A 1 207 ? 36.268 0.756 -48.496 1.00 75.69 207 THR A O 1
ATOM 1630 N N . ASN A 1 208 ? 35.099 2.619 -48.947 1.00 79.44 208 ASN A N 1
ATOM 1631 C CA . ASN A 1 208 ? 34.624 2.826 -47.575 1.00 79.44 208 ASN A CA 1
ATOM 1632 C C . ASN A 1 208 ? 33.382 1.959 -47.328 1.00 79.44 208 ASN A C 1
ATOM 1634 O O . ASN A 1 208 ? 32.258 2.393 -47.559 1.00 79.44 208 ASN A O 1
ATOM 1638 N N . SER A 1 209 ? 33.600 0.708 -46.933 1.00 80.50 209 SER A N 1
ATOM 1639 C CA . SER A 1 209 ? 32.550 -0.297 -46.725 1.00 80.50 209 SER A CA 1
ATOM 1640 C C . SER A 1 209 ? 32.126 -0.469 -45.267 1.00 80.50 209 SER A C 1
ATOM 1642 O O . SER A 1 209 ? 31.158 -1.178 -45.002 1.00 80.50 209 SER A O 1
ATOM 1644 N N . ALA A 1 210 ? 32.837 0.135 -44.315 1.00 82.31 210 ALA A N 1
ATOM 1645 C CA . ALA A 1 210 ? 32.542 -0.008 -42.899 1.00 82.31 210 ALA A CA 1
ATOM 1646 C C . ALA A 1 210 ? 31.836 1.243 -42.364 1.00 82.31 210 ALA A C 1
ATOM 1648 O O . ALA A 1 210 ? 32.191 2.370 -42.714 1.00 82.31 210 ALA A O 1
ATOM 1649 N N . VAL A 1 211 ? 30.808 1.032 -41.543 1.00 85.12 211 VAL A N 1
ATOM 1650 C CA . VAL A 1 211 ? 29.901 2.079 -41.061 1.00 85.12 211 VAL A CA 1
ATOM 1651 C C . VAL A 1 211 ? 29.827 2.006 -39.545 1.00 85.12 211 VAL A C 1
ATOM 1653 O O . VAL A 1 211 ? 29.620 0.932 -38.984 1.00 85.12 211 VAL A O 1
ATOM 1656 N N . ARG A 1 212 ? 29.982 3.154 -38.885 1.00 85.56 212 ARG A N 1
ATOM 1657 C CA . ARG A 1 212 ? 29.744 3.312 -37.451 1.00 85.56 212 ARG A CA 1
ATOM 1658 C C . ARG A 1 212 ? 28.633 4.331 -37.266 1.00 85.56 212 ARG A C 1
ATOM 1660 O O . ARG A 1 212 ? 28.769 5.471 -37.699 1.00 85.56 212 ARG A O 1
ATOM 1667 N N . THR A 1 213 ? 27.569 3.904 -36.602 1.00 83.94 213 THR A N 1
ATOM 1668 C CA . THR A 1 213 ? 26.489 4.764 -36.119 1.00 83.94 213 THR A CA 1
ATOM 1669 C C . THR A 1 213 ? 26.711 5.022 -34.633 1.00 83.94 213 THR A C 1
ATOM 1671 O O . THR A 1 213 ? 26.854 4.063 -33.869 1.00 83.94 213 THR A O 1
ATOM 1674 N N . SER A 1 214 ? 26.777 6.288 -34.231 1.00 73.19 214 SER A N 1
ATOM 1675 C CA . SER A 1 214 ? 26.873 6.721 -32.829 1.00 73.19 214 SER A CA 1
ATOM 1676 C C . SER A 1 214 ? 25.876 7.818 -32.524 1.00 73.19 214 SER A C 1
ATOM 1678 O O . SER A 1 214 ? 25.660 8.631 -33.455 1.00 73.19 214 SER A O 1
#

Nearest PDB structures (foldseek):
  6gxn-assembly1_v  TM=6.145E-01  e=3.330E-12  Escherichia coli
  4v63-assembly1_AX  TM=6.028E-01  e=1.054E-10  Thermus thermophilus HB27
  8akn-assembly1_W  TM=5.643E-01  e=4.726E-11  Escherichia coli BW25113
  2pms-assembly2_D  TM=6.860E-01  e=2.176E+00  Streptococcus pneumoniae

Foldseek 3Di:
DDDDPPVVVVCLVCVPPPDPDQDPVNVVVVCVLCVVLVVLVVVLVVLVVLLVVLVVQLVVPVPDPVSNVVSVVVSVVSVVVSVVSVVVSVVSSDDDDPLPPFDKDKDKFWDPDPVVSLVVSVVVVVVVVVVCVVVVHDDDDPDDDDDPDDDDDPDPPPDPPSDDDDTDMDIDIGGDDDPDPDDDDPVNKDKDFAQDPDDDDPCSVPDRPDIDID